Protein AF-A0A9E2JZ50-F1 (afdb_monomer_lite)

Foldseek 3Di:
DDDDYDDDDDDDDDDDDDDWDDDDDDDDDDDDDDDDDDGDDDDDDDDDDDPPDDPPDPDPPDPPPVPPPPPPPPVVLVVLLVVLVVLLVCCVPVVVVRPDNVVSLVSNLVSLCVVLLVVLLVCVVVVNDDPCVLVVVVCVVPVVVLVVLLVVVLVVCVVPPDPVLSVVSVVLSVCLVVLNNLVVVVVQDDPPHDDPVSRSNNVSNSVSVSVVCSVVVSVVSNVLSPPPDPVVSVVVVVVVVVVVVVCLVVCCVVPVPVSD

Secondary structure (DSSP, 8-state):
------------------------------SS--------------------S---PPP-----GGG-------HHHHHHHHHHHHHHHHHHHHGGGS--HHHHHHHHHHHHHHHHHHHHHHHHHTT---HHHHHHHHHHHHHHHHHHHHHHHHHHHHHHS-HHHHHHHHHHHHHHHTT-HHHHHHT--STTSPPGGG-TTTTHHHHHHHHHHHHHHHHHHHHHHT-S-HHHHHHHHHHHHHHHHHHHHHHHHH-HHHH-

Sequence (260 aa):
MLHHKLLDIGERDIRGCRGVVEPAVGVFLDGAHTFVGGGLGHGDCSSGANWAILATRPSPRGIDNAAMTNSVHIPFIDGLRAIAVVWVLAFHYFGTLFPGGFVGVDIFFVISGYLISGIIWRELDEKRFSFGHFYSRRIRRIFPALLTVLLFTLGVGLVLLHEQELRQLAKHAFAAALFLNNWALSVEKGYFDVDSEDKPLLHLWSLSIEEQFYLLWPLLLWWLARLERPPKMQRIVLGLTLASFAACALQTFTHPVGAY

Structure (mmCIF, N/CA/C/O backbone):
data_AF-A0A9E2JZ50-F1
#
_entry.id   AF-A0A9E2JZ50-F1
#
loop_
_atom_site.group_PDB
_atom_site.id
_atom_site.type_symbol
_atom_site.label_atom_id
_atom_site.label_alt_id
_atom_site.label_comp_id
_atom_site.label_asym_id
_atom_site.label_entity_id
_atom_site.label_seq_id
_atom_site.pdbx_PDB_ins_code
_atom_site.Cartn_x
_atom_site.Cartn_y
_atom_site.Cartn_z
_atom_site.occupancy
_atom_site.B_iso_or_equiv
_atom_site.auth_seq_id
_atom_site.auth_comp_id
_atom_site.auth_asym_id
_atom_site.auth_atom_id
_atom_site.pdbx_PDB_model_num
ATOM 1 N N . MET A 1 1 ? -35.817 -18.957 77.268 1.00 35.47 1 MET A N 1
ATOM 2 C CA . MET A 1 1 ? -34.729 -19.744 76.655 1.00 35.47 1 MET A CA 1
ATOM 3 C C . MET A 1 1 ? -35.367 -20.596 75.554 1.00 35.47 1 MET A C 1
ATOM 5 O O . MET A 1 1 ? -36.031 -21.551 75.907 1.00 35.47 1 MET A O 1
ATOM 9 N N . LEU A 1 2 ? -35.265 -20.118 74.295 1.00 34.59 2 LEU A N 1
ATOM 10 C CA . LEU A 1 2 ? -35.479 -20.750 72.962 1.00 34.59 2 LEU A CA 1
ATOM 11 C C . LEU A 1 2 ? -36.734 -21.627 72.687 1.00 34.59 2 LEU A C 1
ATOM 13 O O . LEU A 1 2 ? -37.026 -22.518 73.462 1.00 34.59 2 LEU A O 1
ATOM 17 N N . HIS A 1 3 ? -37.473 -21.572 71.564 1.00 35.19 3 HIS A N 1
ATOM 18 C CA . HIS A 1 3 ? -37.566 -20.736 70.342 1.00 35.19 3 HIS A CA 1
ATOM 19 C C . HIS A 1 3 ? -38.847 -21.229 69.585 1.00 35.19 3 HIS A C 1
ATOM 21 O O . HIS A 1 3 ? -38.984 -22.426 69.375 1.00 35.19 3 HIS A O 1
ATOM 27 N N . HIS A 1 4 ? -39.917 -20.432 69.438 1.00 39.44 4 HIS A N 1
ATOM 28 C CA . HIS A 1 4 ? -40.427 -19.769 68.207 1.00 39.44 4 HIS A CA 1
ATOM 29 C C . HIS A 1 4 ? -40.859 -20.642 66.987 1.00 39.44 4 HIS A C 1
ATOM 31 O O . HIS A 1 4 ? -40.003 -21.213 66.327 1.00 39.44 4 HIS A O 1
ATOM 37 N N . LYS A 1 5 ? -42.180 -20.645 66.664 1.00 40.28 5 LYS A N 1
ATOM 38 C CA . LYS A 1 5 ? -42.872 -20.053 65.460 1.00 40.28 5 LYS A CA 1
ATOM 39 C C . LYS A 1 5 ? -42.954 -20.978 64.218 1.00 40.28 5 LYS A C 1
ATOM 41 O O . LYS A 1 5 ? -42.000 -21.692 63.981 1.00 40.28 5 LYS A O 1
ATOM 46 N N . LEU A 1 6 ? -43.960 -20.997 63.325 1.00 36.12 6 LEU A N 1
ATOM 47 C CA . LEU A 1 6 ? -45.292 -20.377 63.115 1.00 36.12 6 LEU A CA 1
ATOM 48 C C . LEU A 1 6 ? -45.990 -21.154 61.966 1.00 36.12 6 LEU A C 1
ATOM 50 O O . LEU A 1 6 ? -45.314 -21.471 60.995 1.00 36.12 6 LEU A O 1
ATOM 54 N N . LEU A 1 7 ? -47.313 -21.327 62.105 1.00 37.09 7 LEU A N 1
ATOM 55 C CA . LEU A 1 7 ? -48.439 -21.153 61.153 1.00 37.09 7 LEU A CA 1
ATOM 56 C C . LEU A 1 7 ? -48.465 -21.783 59.739 1.00 37.09 7 LEU A C 1
ATOM 58 O O . LEU A 1 7 ? -47.438 -21.874 59.086 1.00 37.09 7 LEU A O 1
ATOM 62 N N . ASP A 1 8 ? -49.609 -22.012 59.076 1.00 35.50 8 ASP A N 1
ATOM 63 C CA . ASP A 1 8 ? -51.051 -22.236 59.361 1.00 35.50 8 ASP A CA 1
ATOM 64 C C . ASP A 1 8 ? -51.786 -22.133 57.989 1.00 35.50 8 ASP A C 1
ATOM 66 O O . ASP A 1 8 ? -51.244 -21.544 57.052 1.00 35.50 8 ASP A O 1
ATOM 70 N N . ILE A 1 9 ? -53.050 -22.583 57.938 1.00 33.69 9 ILE A N 1
ATOM 71 C CA . ILE A 1 9 ? -54.124 -22.268 56.962 1.00 33.69 9 ILE A CA 1
ATOM 72 C C . ILE A 1 9 ? -54.091 -23.063 55.630 1.00 33.69 9 ILE A C 1
ATOM 74 O O . ILE A 1 9 ? -53.096 -23.073 54.920 1.00 33.69 9 ILE A O 1
ATOM 78 N N . GLY A 1 10 ? -55.148 -23.738 55.155 1.00 31.59 10 GLY A N 1
ATOM 79 C CA . GLY A 1 10 ? -56.560 -23.770 55.559 1.00 31.59 10 GLY A CA 1
ATOM 80 C C . GLY A 1 10 ? -57.500 -23.560 54.352 1.00 31.59 10 GLY A C 1
ATOM 81 O O . GLY A 1 10 ? -57.572 -22.470 53.810 1.00 31.59 10 GLY A O 1
ATOM 82 N N . GLU A 1 11 ? -58.165 -24.647 53.945 1.00 36.59 11 GLU A N 1
ATOM 83 C CA . GLU A 1 11 ? -59.476 -24.828 53.280 1.00 36.59 11 GLU A CA 1
ATOM 84 C C . GLU A 1 11 ? -60.240 -23.741 52.468 1.00 36.59 11 GLU A C 1
ATOM 86 O O . GLU A 1 11 ? -60.528 -22.649 52.940 1.00 36.59 11 GLU A O 1
ATOM 91 N N . ARG A 1 12 ? -60.830 -24.274 51.374 1.00 37.72 12 ARG A N 1
ATOM 92 C CA . ARG A 1 12 ? -62.208 -24.119 50.828 1.00 37.72 12 ARG A CA 1
ATOM 93 C C . ARG A 1 12 ? -62.585 -22.933 49.920 1.00 37.72 12 ARG A C 1
ATOM 95 O O . ARG A 1 12 ? -62.612 -21.793 50.349 1.00 37.72 12 ARG A O 1
ATOM 102 N N . ASP A 1 13 ? -62.983 -23.341 48.700 1.00 37.56 13 ASP A N 1
ATOM 103 C CA . ASP A 1 13 ? -64.237 -23.101 47.941 1.00 37.56 13 ASP A CA 1
ATOM 104 C C . ASP A 1 13 ? -64.820 -21.677 47.863 1.00 37.56 13 ASP A C 1
ATOM 106 O O . ASP A 1 13 ? -64.688 -20.896 48.793 1.00 37.56 13 ASP A O 1
ATOM 110 N N . ILE A 1 14 ? -65.554 -21.407 46.768 1.00 33.50 14 ILE A N 1
ATOM 111 C CA . ILE A 1 14 ? -66.774 -20.579 46.665 1.00 33.50 14 ILE A CA 1
ATOM 112 C C . ILE A 1 14 ? -66.867 -19.770 45.339 1.00 33.50 14 ILE A C 1
ATOM 114 O O . ILE A 1 14 ? -66.151 -18.798 45.131 1.00 33.50 14 ILE A O 1
ATOM 118 N N . ARG A 1 15 ? -67.905 -20.119 44.549 1.00 31.08 15 ARG A N 1
ATOM 119 C CA . ARG A 1 15 ? -68.843 -19.293 43.730 1.00 31.08 15 ARG A CA 1
ATOM 120 C C . ARG A 1 15 ? -68.305 -18.273 42.700 1.00 31.08 15 ARG A C 1
ATOM 122 O O . ARG A 1 15 ? -67.639 -17.312 43.054 1.00 31.08 15 ARG A O 1
ATOM 129 N N . GLY A 1 16 ? -68.893 -18.298 41.490 1.00 29.00 16 GLY A N 1
ATOM 130 C CA . GLY A 1 16 ? -69.208 -17.040 40.783 1.00 29.00 16 GLY A CA 1
ATOM 131 C C . GLY A 1 16 ? -69.319 -17.052 39.252 1.00 29.00 16 GLY A C 1
ATOM 132 O O . GLY A 1 16 ? -68.356 -16.749 38.575 1.00 29.00 16 GLY A O 1
ATOM 133 N N . CYS A 1 17 ? -70.539 -17.262 38.744 1.00 30.09 17 CYS A N 1
ATOM 134 C CA . CYS A 1 17 ? -71.215 -16.447 37.714 1.00 30.09 17 CYS A CA 1
ATOM 135 C C . CYS A 1 17 ? -70.599 -16.148 36.313 1.00 30.09 17 CYS A C 1
ATOM 137 O O . CYS A 1 17 ? -69.657 -15.382 36.181 1.00 30.09 17 CYS A O 1
ATOM 139 N N . ARG A 1 18 ? -71.420 -16.492 35.296 1.00 31.36 18 ARG A N 1
ATOM 140 C CA . ARG A 1 18 ? -71.928 -15.630 34.189 1.00 31.36 18 ARG A CA 1
ATOM 141 C C . ARG A 1 18 ? -71.040 -15.350 32.954 1.00 31.36 18 ARG A C 1
ATOM 143 O O . ARG A 1 18 ? -70.291 -14.390 32.937 1.00 31.36 18 ARG A O 1
ATOM 150 N N . GLY A 1 19 ? -71.376 -16.047 31.858 1.00 28.86 19 GLY A N 1
ATOM 151 C CA . GLY A 1 19 ? -71.958 -15.450 30.639 1.00 28.86 19 GLY A CA 1
ATOM 152 C C . GLY A 1 19 ? -71.038 -14.871 29.547 1.00 28.86 19 GLY A C 1
ATOM 153 O O . GLY A 1 19 ? -70.037 -14.239 29.842 1.00 28.86 19 GLY A O 1
ATOM 154 N N . VAL A 1 20 ? -71.548 -14.968 28.304 1.00 30.48 20 VAL A N 1
ATOM 155 C CA . VAL A 1 20 ? -71.368 -14.036 27.167 1.00 30.48 20 VAL A CA 1
ATOM 156 C C . VAL A 1 20 ? -70.299 -14.456 26.099 1.00 30.48 20 VAL A C 1
ATOM 158 O O . VAL A 1 20 ? -69.140 -14.093 26.202 1.00 30.48 20 VAL A O 1
ATOM 161 N N . VAL A 1 21 ? -70.771 -15.140 25.023 1.00 33.06 21 VAL A N 1
ATOM 162 C CA . VAL A 1 21 ? -70.611 -14.911 23.529 1.00 33.06 21 VAL A CA 1
ATOM 163 C C . VAL A 1 21 ? -69.347 -14.655 22.702 1.00 33.06 21 VAL A C 1
ATOM 165 O O . VAL A 1 21 ? -68.531 -13.784 22.983 1.00 33.06 21 VAL A O 1
ATOM 168 N N . GLU A 1 22 ? -69.440 -15.205 21.479 1.00 41.81 22 GLU A N 1
ATOM 169 C CA . GLU A 1 22 ? -68.933 -14.665 20.204 1.00 41.81 22 GLU A CA 1
ATOM 170 C C . GLU A 1 22 ? -69.492 -13.290 19.792 1.00 41.81 22 GLU A C 1
ATOM 172 O O . GLU A 1 22 ? -70.699 -13.046 19.854 1.00 41.81 22 GLU A O 1
ATOM 177 N N . PRO A 1 23 ? -68.641 -12.474 19.149 1.00 32.41 23 PRO A N 1
ATOM 178 C CA . PRO A 1 23 ? -69.108 -11.746 17.978 1.00 32.41 23 PRO A CA 1
ATOM 179 C C . PRO A 1 23 ? -68.154 -11.807 16.784 1.00 32.41 23 PRO A C 1
ATOM 181 O O . PRO A 1 23 ? -66.940 -11.977 16.893 1.00 32.41 23 PRO A O 1
ATOM 184 N N . ALA A 1 24 ? -68.777 -11.605 15.627 1.00 37.00 24 ALA A N 1
ATOM 185 C CA . ALA A 1 24 ? -68.187 -11.422 14.317 1.00 37.00 24 ALA A CA 1
ATOM 186 C C . ALA A 1 24 ? -67.001 -10.442 14.300 1.00 37.00 24 ALA A C 1
ATOM 188 O O . ALA A 1 24 ? -67.033 -9.357 14.882 1.00 37.00 24 ALA A O 1
ATOM 189 N N . VAL A 1 25 ? -65.971 -10.822 13.546 1.00 34.12 25 VAL A N 1
ATOM 190 C CA . VAL A 1 25 ? -64.786 -10.012 13.270 1.00 34.12 25 VAL A CA 1
ATOM 191 C C . VAL A 1 25 ? -65.115 -9.022 12.151 1.00 34.12 25 VAL A C 1
ATOM 193 O O . VAL A 1 25 ? -65.133 -9.382 10.976 1.00 34.12 25 VAL A O 1
ATOM 196 N N . GLY A 1 26 ? -65.378 -7.769 12.518 1.00 35.31 26 GLY A N 1
ATOM 197 C CA . GLY A 1 26 ? -65.372 -6.626 11.606 1.00 35.31 26 GLY A CA 1
ATOM 198 C C . GLY A 1 26 ? -64.139 -5.768 11.874 1.00 35.31 26 GLY A C 1
ATOM 199 O O . GLY A 1 26 ? -63.991 -5.231 12.967 1.00 35.31 26 GLY A O 1
ATOM 200 N N . VAL A 1 27 ? -63.240 -5.653 10.895 1.00 34.62 27 VAL A N 1
ATOM 201 C CA . VAL A 1 27 ? -62.043 -4.803 10.977 1.00 34.62 27 VAL A CA 1
ATOM 202 C C . VAL A 1 27 ? -62.387 -3.430 10.404 1.00 34.62 27 VAL A C 1
ATOM 204 O O . VAL A 1 27 ? -62.614 -3.306 9.203 1.00 34.62 27 VAL A O 1
ATOM 207 N N . PHE A 1 28 ? -62.410 -2.403 11.252 1.00 35.31 28 PHE A N 1
ATOM 208 C CA . PHE A 1 28 ? -62.396 -1.001 10.831 1.00 35.31 28 PHE A CA 1
ATOM 209 C C . PHE A 1 28 ? -61.021 -0.403 11.141 1.00 35.31 28 PHE A C 1
ATOM 211 O O . PHE A 1 28 ? -60.494 -0.576 12.239 1.00 35.31 28 PHE A O 1
ATOM 218 N N . LEU A 1 29 ? -60.431 0.260 10.147 1.00 37.94 29 LEU A N 1
ATOM 219 C CA . LEU A 1 29 ? -59.142 0.938 10.244 1.00 37.94 29 LEU A CA 1
ATOM 220 C C . LEU A 1 29 ? -59.376 2.402 10.623 1.00 37.94 29 LEU A C 1
ATOM 222 O O . LEU A 1 29 ? -59.962 3.135 9.831 1.00 37.94 29 LEU A O 1
ATOM 226 N N . ASP A 1 30 ? -58.863 2.831 11.775 1.00 33.41 30 ASP A N 1
ATOM 227 C CA . ASP A 1 30 ? -58.465 4.227 11.961 1.00 33.41 30 ASP A CA 1
ATOM 228 C C . ASP A 1 30 ? -57.202 4.319 12.830 1.00 33.41 30 ASP A C 1
ATOM 230 O O . ASP A 1 30 ? -56.909 3.441 13.646 1.00 33.41 30 ASP A O 1
ATOM 234 N N . GLY A 1 31 ? -56.395 5.334 12.545 1.00 46.09 31 GLY A N 1
ATOM 235 C CA . GLY A 1 31 ? -55.036 5.505 13.031 1.00 46.09 31 GLY A CA 1
ATOM 236 C C . GLY A 1 31 ? -54.947 5.687 14.545 1.00 46.09 31 GLY A C 1
ATOM 237 O O . GLY A 1 31 ? -55.685 6.461 15.140 1.00 46.09 31 GLY A O 1
ATOM 238 N N . ALA A 1 32 ? -53.938 5.027 15.116 1.00 45.62 32 ALA A N 1
ATOM 239 C CA . ALA A 1 32 ? -53.539 5.036 16.522 1.00 45.62 32 ALA A CA 1
ATOM 240 C C . ALA A 1 32 ? -54.489 4.273 17.470 1.00 45.62 32 ALA A C 1
ATOM 242 O O . ALA A 1 32 ? -55.567 4.731 17.820 1.00 45.62 32 ALA A O 1
ATOM 243 N N . HIS A 1 33 ? -53.975 3.141 17.970 1.00 38.34 33 HIS A N 1
ATOM 244 C CA . HIS A 1 33 ? -54.544 2.227 18.976 1.00 38.34 33 HIS A CA 1
ATOM 245 C C . HIS A 1 33 ? -55.496 1.137 18.442 1.00 38.34 33 HIS A C 1
ATOM 247 O O . HIS A 1 33 ? -56.677 1.351 18.205 1.00 38.34 33 HIS A O 1
ATOM 253 N N . THR A 1 34 ? -54.995 -0.102 18.349 1.00 35.53 34 THR A N 1
ATOM 254 C CA . THR A 1 34 ? -55.826 -1.309 18.212 1.00 35.53 34 THR A CA 1
ATOM 255 C C . THR A 1 34 ? -56.519 -1.608 19.539 1.00 35.53 34 THR A C 1
ATOM 257 O O . THR A 1 34 ? -55.885 -2.090 20.479 1.00 35.53 34 THR A O 1
ATOM 260 N N . PHE A 1 35 ? -57.818 -1.331 19.614 1.00 35.31 35 PHE A N 1
ATOM 261 C CA . PHE A 1 35 ? -58.682 -1.716 20.727 1.00 35.31 35 PHE A CA 1
ATOM 262 C C . PHE A 1 35 ? -59.500 -2.944 20.301 1.00 35.31 35 PHE A C 1
ATOM 264 O O . PHE A 1 35 ? -60.283 -2.869 19.358 1.00 35.31 35 PHE A O 1
ATOM 271 N N . VAL A 1 36 ? -59.307 -4.091 20.958 1.00 36.56 36 VAL A N 1
ATOM 272 C CA . VAL A 1 36 ? -60.126 -5.294 20.727 1.00 36.56 36 VAL A CA 1
ATOM 273 C C . VAL A 1 36 ? -61.306 -5.241 21.692 1.00 36.56 36 VAL A C 1
ATOM 275 O O . VAL A 1 36 ? -61.171 -5.577 22.865 1.00 36.56 36 VAL A O 1
ATOM 278 N N . GLY A 1 37 ? -62.453 -4.772 21.208 1.00 36.03 37 GLY A N 1
ATOM 279 C CA . GLY A 1 37 ? -63.734 -4.861 21.905 1.00 36.03 37 GLY A CA 1
ATOM 280 C C . GLY A 1 37 ? -64.678 -5.774 21.128 1.00 36.03 37 GLY A C 1
ATOM 281 O O . GLY A 1 37 ? -64.960 -5.506 19.965 1.00 36.03 37 GLY A O 1
ATOM 282 N N . GLY A 1 38 ? -65.167 -6.839 21.760 1.00 32.84 38 GLY A N 1
ATOM 283 C CA . GLY A 1 38 ? -66.223 -7.701 21.228 1.00 32.84 38 GLY A CA 1
ATOM 284 C C . GLY A 1 38 ? -67.276 -7.955 22.304 1.00 32.84 38 GLY A C 1
ATOM 285 O O . GLY A 1 38 ? -66.918 -8.218 23.450 1.00 32.84 38 GLY A O 1
ATOM 286 N N . GLY A 1 39 ? -68.565 -7.865 21.960 1.00 35.41 39 GLY A N 1
ATOM 287 C CA . GLY A 1 39 ? -69.647 -8.352 22.819 1.00 35.41 39 GLY A CA 1
ATOM 288 C C . GLY A 1 39 ? -70.820 -9.073 22.131 1.00 35.41 39 GLY A C 1
ATOM 289 O O . GLY A 1 39 ? -70.961 -9.020 20.918 1.00 35.41 39 GLY A O 1
ATOM 290 N N . LEU A 1 40 ? -71.677 -9.608 23.022 1.00 42.31 40 LEU A N 1
ATOM 291 C CA . LEU A 1 40 ? -73.118 -10.039 23.020 1.00 42.31 40 LEU A CA 1
ATOM 292 C C . LEU A 1 40 ? -73.662 -11.439 22.606 1.00 42.31 40 LEU A C 1
ATOM 294 O O . LEU A 1 40 ? -73.702 -11.712 21.421 1.00 42.31 40 LEU A O 1
ATOM 298 N N . GLY A 1 41 ? -74.231 -12.206 23.593 1.00 34.00 41 GLY A N 1
ATOM 299 C CA . GLY A 1 41 ? -75.053 -13.454 23.504 1.00 34.00 41 GLY A CA 1
ATOM 300 C C . GLY A 1 41 ? -74.833 -14.653 24.505 1.00 34.00 41 GLY A C 1
ATOM 301 O O . GLY A 1 41 ? -73.745 -14.982 24.978 1.00 34.00 41 GLY A O 1
ATOM 302 N N . HIS A 1 42 ? -75.931 -15.335 24.848 1.00 45.94 42 HIS A N 1
ATOM 303 C CA . HIS A 1 42 ? -76.060 -16.490 25.758 1.00 45.94 42 HIS A CA 1
ATOM 304 C C . HIS A 1 42 ? -76.026 -17.837 25.005 1.00 45.94 42 HIS A C 1
ATOM 306 O O . HIS A 1 42 ? -76.520 -17.910 23.885 1.00 45.94 42 HIS A O 1
ATOM 312 N N . GLY A 1 43 ? -75.543 -18.910 25.648 1.00 36.69 43 GLY A N 1
ATOM 313 C CA . GLY A 1 43 ? -75.614 -20.289 25.144 1.00 36.69 43 GLY A CA 1
ATOM 314 C C . GLY A 1 43 ? -75.549 -21.314 26.283 1.00 36.69 43 GLY A C 1
ATOM 315 O O . GLY A 1 43 ? -74.758 -21.160 27.212 1.00 36.69 43 GLY A O 1
ATOM 316 N N . ASP A 1 44 ? -76.445 -22.293 26.221 1.00 34.59 44 ASP A N 1
ATOM 317 C CA . ASP A 1 44 ? -76.849 -23.227 27.274 1.00 34.59 44 ASP A CA 1
ATOM 318 C C . ASP A 1 44 ? -75.871 -24.407 27.451 1.00 34.59 44 ASP A C 1
ATOM 320 O O . ASP A 1 44 ? -75.229 -24.851 26.500 1.00 34.59 44 ASP A O 1
ATOM 324 N N . CYS A 1 45 ? -75.757 -24.931 28.673 1.00 37.22 45 CYS A N 1
ATOM 325 C CA . CYS A 1 45 ? -74.743 -25.915 29.064 1.00 37.22 45 CYS A CA 1
ATOM 326 C C . CYS A 1 45 ? -75.395 -27.285 29.315 1.00 37.22 45 CYS A C 1
ATOM 328 O O . CYS A 1 45 ? -75.652 -27.661 30.455 1.00 37.22 45 CYS A O 1
ATOM 330 N N . SER A 1 46 ? -75.703 -28.038 28.255 1.00 40.56 46 SER A N 1
ATOM 331 C CA . SER A 1 46 ? -76.086 -29.453 28.377 1.00 40.56 46 SER A CA 1
ATOM 332 C C . SER A 1 46 ? -75.881 -30.222 27.069 1.00 40.56 46 SER A C 1
ATOM 334 O O . SER A 1 46 ? -76.687 -30.131 26.155 1.00 40.56 46 SER A O 1
ATOM 336 N N . SER A 1 47 ? -74.776 -30.971 26.974 1.00 36.44 47 SER A N 1
ATOM 337 C CA . SER A 1 47 ? -74.600 -32.172 26.132 1.00 36.44 47 SER A CA 1
ATOM 338 C C . SER A 1 47 ? -73.106 -32.459 25.974 1.00 36.44 47 SER A C 1
ATOM 340 O O . SER A 1 47 ? -72.375 -31.693 25.349 1.00 36.44 47 SER A O 1
ATOM 342 N N . GLY A 1 48 ? -72.638 -33.575 26.533 1.00 44.38 48 GLY A N 1
ATOM 343 C CA . GLY A 1 48 ? -71.303 -34.086 26.251 1.00 44.38 48 GLY A CA 1
ATOM 344 C C . GLY A 1 48 ? -71.223 -34.657 24.837 1.00 44.38 48 GLY A C 1
ATOM 345 O O . GLY A 1 48 ? -72.038 -35.500 24.487 1.00 44.38 48 GLY A O 1
ATOM 346 N N . ALA A 1 49 ? -70.235 -34.223 24.052 1.00 41.66 49 ALA A N 1
ATOM 347 C CA . ALA A 1 49 ? -69.590 -34.995 22.984 1.00 41.66 49 ALA A CA 1
ATOM 348 C C . ALA A 1 49 ? -68.478 -34.158 22.319 1.00 41.66 49 ALA A C 1
ATOM 350 O O . ALA A 1 49 ? -68.706 -33.021 21.930 1.00 41.66 49 ALA A O 1
ATOM 351 N N . ASN A 1 50 ? -67.303 -34.772 22.147 1.00 43.75 50 ASN A N 1
ATOM 352 C CA . ASN A 1 50 ? -66.246 -34.437 21.180 1.00 43.75 50 ASN A CA 1
ATOM 353 C C . ASN A 1 50 ? -65.653 -33.011 21.150 1.00 43.75 50 ASN A C 1
ATOM 355 O O . ASN A 1 50 ? -66.102 -32.149 20.405 1.00 43.75 50 ASN A O 1
ATOM 359 N N . TRP A 1 51 ? -64.494 -32.833 21.801 1.00 34.59 51 TRP A N 1
ATOM 360 C CA . TRP A 1 51 ? -63.543 -31.739 21.511 1.00 34.59 51 TRP A CA 1
ATOM 361 C C . TRP A 1 51 ? -62.223 -32.226 20.882 1.00 34.59 51 TRP A C 1
ATOM 363 O O . TRP A 1 51 ? -61.251 -31.480 20.784 1.00 34.59 51 TRP A O 1
ATOM 373 N N . ALA A 1 52 ? -62.164 -33.471 20.409 1.00 45.94 52 ALA A N 1
ATOM 374 C CA . ALA A 1 52 ? -60.982 -34.009 19.747 1.00 45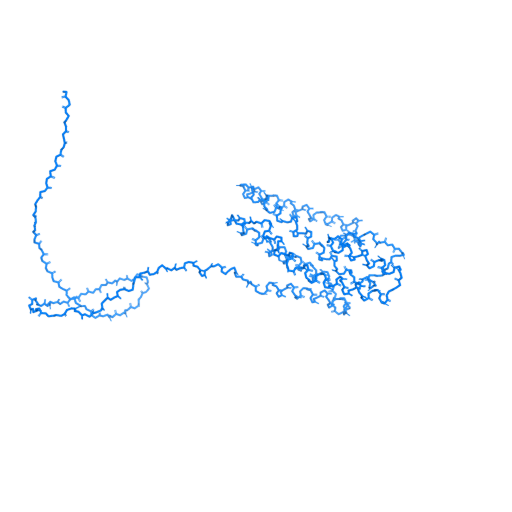.94 52 ALA A CA 1
ATOM 375 C C . ALA A 1 52 ? -60.859 -33.522 18.288 1.00 45.94 52 ALA A C 1
ATOM 377 O O . ALA A 1 52 ? -61.071 -34.310 17.376 1.00 45.94 52 ALA A O 1
ATOM 378 N N . ILE A 1 53 ? -60.485 -32.255 18.055 1.00 42.00 53 ILE A N 1
ATOM 379 C CA . ILE A 1 53 ? -59.851 -31.819 16.795 1.00 42.00 53 ILE A CA 1
ATOM 380 C C . ILE A 1 53 ? -58.738 -30.798 17.097 1.00 42.00 53 ILE A C 1
ATOM 382 O O . ILE A 1 53 ? -58.985 -29.678 17.527 1.00 42.00 53 ILE A O 1
ATOM 386 N N . LEU A 1 54 ? -57.503 -31.256 16.870 1.00 46.03 54 LEU A N 1
ATOM 387 C CA . LEU A 1 54 ? -56.245 -30.537 16.636 1.00 46.03 54 LEU A CA 1
ATOM 388 C C . LEU A 1 54 ? -56.189 -29.034 16.979 1.00 46.03 54 LEU A C 1
ATOM 390 O O . LEU A 1 54 ? -56.355 -28.172 16.122 1.00 46.03 54 LEU A O 1
ATOM 394 N N . ALA A 1 55 ? -55.722 -28.735 18.190 1.00 42.81 55 ALA A N 1
ATOM 395 C CA . ALA A 1 55 ? -54.964 -27.519 18.467 1.00 42.81 55 ALA A CA 1
ATOM 396 C C . ALA A 1 55 ? -53.511 -27.893 18.798 1.00 42.81 55 ALA A C 1
ATOM 398 O O . ALA A 1 55 ? -53.029 -27.680 19.911 1.00 42.81 55 ALA A O 1
ATOM 399 N N . THR A 1 56 ? -52.787 -28.475 17.838 1.00 42.19 56 THR A N 1
ATOM 400 C CA . THR A 1 56 ? -51.320 -28.493 17.905 1.00 42.19 56 THR A CA 1
ATOM 401 C C . THR A 1 56 ? -50.837 -27.063 17.705 1.00 42.19 56 THR A C 1
ATOM 403 O O . THR A 1 56 ? -50.605 -26.623 16.581 1.00 42.19 56 THR A O 1
ATOM 406 N N . ARG A 1 57 ? -50.723 -26.313 18.806 1.00 41.56 57 ARG A N 1
ATOM 407 C CA . ARG A 1 57 ? -49.959 -25.066 18.826 1.00 41.56 57 ARG A CA 1
ATOM 408 C C . ARG A 1 57 ? -48.542 -25.411 18.363 1.00 41.56 57 ARG A C 1
ATOM 410 O O . ARG A 1 57 ? -47.919 -26.263 19.004 1.00 41.56 57 ARG A O 1
ATOM 417 N N . PRO A 1 58 ? -48.010 -24.816 17.282 1.00 43.72 58 PRO A N 1
ATOM 418 C CA . PRO A 1 58 ? -46.588 -24.941 17.036 1.00 43.72 58 PRO A CA 1
ATOM 419 C C . PRO A 1 58 ? -45.882 -24.326 18.247 1.00 43.72 58 PRO A C 1
ATOM 421 O O . PRO A 1 58 ? -46.219 -23.221 18.678 1.00 43.72 58 PRO A O 1
ATOM 424 N N . SER A 1 59 ? -44.947 -25.069 18.841 1.00 44.06 59 SER A N 1
ATOM 425 C CA . SER A 1 59 ? -44.036 -24.492 19.823 1.00 44.06 59 SER A CA 1
ATOM 426 C C . SER A 1 59 ? -43.364 -23.269 19.191 1.00 44.06 59 SER A C 1
ATOM 428 O O . SER A 1 59 ? -43.094 -23.293 17.982 1.00 44.06 59 SER A O 1
ATOM 430 N N . PRO A 1 60 ? -43.076 -22.201 19.955 1.00 47.81 60 PRO A N 1
ATOM 431 C CA . PRO A 1 60 ? -42.164 -21.176 19.486 1.00 47.81 60 PRO A CA 1
ATOM 432 C C . PRO A 1 60 ? -40.787 -21.839 19.410 1.00 47.81 60 PRO A C 1
ATOM 434 O O . PRO A 1 60 ? -40.005 -21.809 20.358 1.00 47.81 60 PRO A O 1
ATOM 437 N N . ARG A 1 61 ? -40.523 -22.535 18.296 1.00 46.81 61 ARG A N 1
ATOM 438 C CA . ARG A 1 61 ? -39.168 -22.870 17.884 1.00 46.81 61 ARG A CA 1
ATOM 439 C C . ARG A 1 61 ? -38.428 -21.548 17.896 1.00 46.81 61 ARG A C 1
ATOM 441 O O . ARG A 1 61 ? -38.905 -20.579 17.300 1.00 46.81 61 ARG A O 1
ATOM 448 N N . GLY A 1 62 ? -37.354 -21.513 18.683 1.00 46.06 62 GLY A N 1
ATOM 449 C CA . GLY A 1 62 ? -36.477 -20.364 18.776 1.00 46.06 62 GLY A CA 1
ATOM 450 C C . GLY A 1 62 ? -36.244 -19.837 17.374 1.00 46.06 62 GLY A C 1
ATOM 451 O O . GLY A 1 62 ? -36.044 -20.607 16.442 1.00 46.06 62 GLY A O 1
ATOM 452 N N . ILE A 1 63 ? -36.364 -18.528 17.204 1.00 50.09 63 ILE A N 1
ATOM 453 C CA . ILE A 1 63 ? -35.800 -17.917 16.017 1.00 50.09 63 ILE A CA 1
ATOM 454 C C . ILE A 1 63 ? -34.306 -18.141 16.177 1.00 50.09 63 ILE A C 1
ATOM 456 O O . ILE A 1 63 ? -33.649 -17.506 17.002 1.00 50.09 63 ILE A O 1
ATOM 460 N N . ASP A 1 64 ? -33.819 -19.160 15.483 1.00 45.31 64 ASP A N 1
ATOM 461 C CA . ASP A 1 64 ? -32.420 -19.499 15.386 1.00 45.31 64 ASP A CA 1
ATOM 462 C C . ASP A 1 64 ? -31.719 -18.225 14.908 1.00 45.31 64 ASP A C 1
ATOM 464 O O . ASP A 1 64 ? -31.754 -17.873 13.730 1.00 45.31 64 ASP A O 1
ATOM 468 N N . ASN A 1 65 ? -31.067 -17.505 15.821 1.00 47.75 65 ASN A N 1
ATOM 469 C CA . ASN A 1 65 ? -30.260 -16.319 15.517 1.00 47.75 65 ASN A CA 1
ATOM 470 C C . ASN A 1 65 ? -29.021 -16.659 14.650 1.00 47.75 65 ASN A C 1
ATOM 472 O O . ASN A 1 65 ? -28.071 -15.884 14.567 1.00 47.75 65 ASN A O 1
ATOM 476 N N . ALA A 1 66 ? -29.007 -17.825 14.000 1.00 43.25 66 ALA A N 1
ATOM 477 C CA . ALA A 1 66 ? -27.918 -18.367 13.207 1.00 43.25 66 ALA A CA 1
ATOM 478 C C . ALA A 1 66 ? -27.841 -17.788 11.780 1.00 43.25 66 ALA A C 1
ATOM 480 O O . ALA A 1 66 ? -26.888 -18.085 11.067 1.00 43.25 66 ALA A O 1
ATOM 481 N N . ALA A 1 67 ? -28.795 -16.952 11.353 1.00 43.75 67 ALA A N 1
ATOM 482 C CA . ALA A 1 67 ? -28.870 -16.466 9.968 1.00 43.75 67 ALA A CA 1
ATOM 483 C C . ALA A 1 67 ? -28.559 -14.967 9.766 1.00 43.75 67 ALA A C 1
ATOM 485 O O . ALA A 1 67 ? -28.774 -14.451 8.671 1.00 43.75 67 ALA A O 1
ATOM 486 N N . MET A 1 68 ? -28.036 -14.250 10.771 1.00 42.56 68 MET A N 1
ATOM 487 C CA . MET A 1 68 ? -27.807 -12.794 10.673 1.00 42.56 68 MET A CA 1
ATOM 488 C C . MET A 1 68 ? -26.360 -12.333 10.915 1.00 42.56 68 MET A C 1
ATOM 490 O O . MET A 1 68 ? -26.119 -11.230 11.395 1.00 42.56 68 MET A O 1
ATOM 494 N N . THR A 1 69 ? -25.372 -13.133 10.510 1.00 42.81 69 THR A N 1
ATOM 495 C CA . THR A 1 69 ? -23.969 -12.684 10.396 1.00 42.81 69 THR A CA 1
ATOM 496 C C . THR A 1 69 ? -23.484 -12.658 8.948 1.00 42.81 69 THR A C 1
ATOM 498 O O . THR A 1 69 ? -22.311 -12.877 8.664 1.00 42.81 69 THR A O 1
ATOM 501 N N . ASN A 1 70 ? -24.363 -12.327 8.000 1.00 45.66 70 ASN A N 1
ATOM 502 C CA . ASN A 1 70 ? -23.887 -11.837 6.712 1.00 45.66 70 ASN A CA 1
ATOM 503 C C . ASN A 1 70 ? -23.424 -10.395 6.911 1.00 45.66 70 ASN A C 1
ATOM 505 O O . ASN A 1 70 ? -24.225 -9.463 6.905 1.00 45.66 70 ASN A O 1
ATOM 509 N N . SER A 1 71 ? -22.116 -10.204 7.109 1.00 52.03 71 SER A N 1
ATOM 510 C CA . SER A 1 71 ? -21.507 -8.899 6.874 1.00 52.03 71 SER A CA 1
ATOM 511 C C . SER A 1 71 ? -21.922 -8.477 5.471 1.00 52.03 71 SER A C 1
ATOM 513 O O . SER A 1 71 ? -21.532 -9.147 4.516 1.00 52.03 71 SER A O 1
ATOM 515 N N . VAL A 1 72 ? -22.748 -7.437 5.352 1.00 53.56 72 VAL A N 1
ATOM 516 C CA . VAL A 1 72 ? -23.190 -6.903 4.062 1.00 53.56 72 VAL A CA 1
ATOM 517 C C . VAL A 1 72 ? -21.932 -6.574 3.262 1.00 53.56 72 VAL A C 1
ATOM 519 O O . VAL A 1 72 ? -21.247 -5.587 3.522 1.00 53.56 72 VAL A O 1
ATOM 522 N N . HIS A 1 73 ? -21.565 -7.469 2.350 1.00 59.78 73 HIS A N 1
ATOM 523 C CA . HIS A 1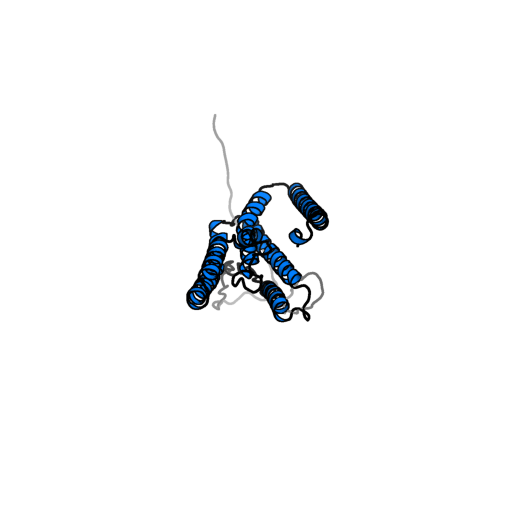 73 ? -20.535 -7.216 1.368 1.00 59.78 73 HIS A CA 1
ATOM 524 C C . HIS A 1 73 ? -21.167 -6.238 0.392 1.00 59.78 73 HIS A C 1
ATOM 526 O O . HIS A 1 73 ? -22.120 -6.606 -0.284 1.00 59.78 73 HIS A O 1
ATOM 532 N N . ILE A 1 74 ? -20.720 -4.981 0.408 1.00 65.75 74 ILE A N 1
ATOM 533 C CA . ILE A 1 74 ? -21.248 -3.919 -0.451 1.00 65.75 74 ILE A CA 1
ATOM 534 C C . ILE A 1 74 ? -20.436 -3.967 -1.752 1.00 65.75 74 ILE A C 1
ATOM 536 O O . ILE A 1 74 ? -19.364 -3.359 -1.807 1.00 65.75 74 ILE A O 1
ATOM 540 N N . PRO A 1 75 ? -20.898 -4.671 -2.803 1.00 75.94 75 PRO A N 1
ATOM 541 C CA . PRO A 1 75 ? -20.066 -4.974 -3.971 1.00 75.94 75 PRO A CA 1
ATOM 542 C C . PRO A 1 75 ? -19.703 -3.705 -4.752 1.00 75.94 75 PRO A C 1
ATOM 544 O O . PRO A 1 75 ? -18.685 -3.644 -5.435 1.00 75.94 75 PRO A O 1
ATOM 547 N N . PHE A 1 76 ? -20.512 -2.654 -4.598 1.00 82.75 76 PHE A N 1
ATOM 548 C CA . PHE A 1 76 ? -20.275 -1.339 -5.180 1.00 82.75 76 PHE A CA 1
ATOM 549 C C . PHE A 1 76 ? -18.929 -0.725 -4.759 1.00 82.75 76 PHE A C 1
ATOM 551 O O . PHE A 1 76 ? -18.276 -0.090 -5.580 1.00 82.75 76 PHE A O 1
ATOM 558 N N . ILE A 1 77 ? -18.470 -0.945 -3.520 1.00 83.19 77 ILE A N 1
ATOM 559 C CA . ILE A 1 77 ? -17.198 -0.375 -3.041 1.00 83.19 77 ILE A CA 1
ATOM 560 C C . ILE A 1 77 ? -16.004 -1.033 -3.744 1.00 83.19 77 ILE A C 1
ATOM 562 O O . ILE A 1 77 ? -15.069 -0.346 -4.154 1.00 83.19 77 ILE A O 1
ATOM 566 N N . ASP A 1 78 ? -16.045 -2.353 -3.936 1.00 84.88 78 ASP A N 1
ATOM 567 C CA . ASP A 1 78 ? -15.028 -3.047 -4.730 1.00 84.88 78 ASP A CA 1
ATOM 568 C C . ASP A 1 78 ? -15.104 -2.641 -6.214 1.00 84.88 78 ASP A C 1
ATOM 570 O O . ASP A 1 78 ? -14.068 -2.501 -6.863 1.00 84.88 78 ASP A O 1
ATOM 574 N N . GLY A 1 79 ? -16.306 -2.349 -6.728 1.00 86.69 79 GLY A N 1
ATOM 575 C CA . GLY A 1 79 ? -16.504 -1.763 -8.057 1.00 86.69 79 GLY A CA 1
ATOM 576 C C . GLY A 1 79 ? -15.841 -0.391 -8.221 1.00 86.69 79 GLY A C 1
ATOM 577 O O . GLY A 1 79 ? -15.170 -0.152 -9.221 1.00 86.69 79 GLY A O 1
ATOM 578 N N . LEU A 1 80 ? -15.942 0.491 -7.221 1.00 89.44 80 LEU A N 1
ATOM 579 C CA . LEU A 1 80 ? -15.261 1.791 -7.244 1.00 89.44 80 LEU A CA 1
ATOM 580 C C . LEU A 1 80 ? -13.734 1.649 -7.253 1.00 89.44 80 LEU A C 1
ATOM 582 O O . LEU A 1 80 ? -13.061 2.386 -7.972 1.00 89.44 80 LEU A O 1
ATOM 586 N N . ARG A 1 81 ? -13.178 0.677 -6.517 1.00 89.69 81 ARG A N 1
ATOM 587 C CA . ARG A 1 81 ? -11.736 0.370 -6.577 1.00 89.69 81 ARG A CA 1
ATOM 588 C C . ARG A 1 81 ? -11.329 -0.109 -7.966 1.00 89.69 81 ARG A C 1
ATOM 590 O O . ARG A 1 81 ? -10.293 0.312 -8.469 1.00 89.69 81 ARG A O 1
ATOM 597 N N . ALA A 1 82 ? -12.145 -0.953 -8.596 1.00 90.44 82 ALA A N 1
ATOM 598 C CA . ALA A 1 82 ? -11.891 -1.409 -9.957 1.00 90.44 82 ALA A CA 1
ATOM 599 C C . ALA A 1 82 ? -11.911 -0.241 -10.956 1.00 90.44 82 ALA A C 1
ATOM 601 O O . ALA A 1 82 ? -11.000 -0.131 -11.770 1.00 90.44 82 ALA A O 1
ATOM 602 N N . ILE A 1 83 ? -12.886 0.669 -10.853 1.00 92.69 83 ILE A N 1
ATOM 603 C CA . ILE A 1 83 ? -12.954 1.881 -11.688 1.00 92.69 83 ILE A CA 1
ATOM 604 C C . ILE A 1 83 ? -11.707 2.749 -11.492 1.00 92.69 83 ILE A C 1
ATOM 606 O O . ILE A 1 83 ? -11.128 3.216 -12.470 1.00 92.69 83 ILE A O 1
ATOM 610 N N . ALA A 1 84 ? -11.260 2.923 -10.247 1.00 92.00 84 ALA A N 1
ATOM 611 C CA . ALA A 1 84 ? -10.056 3.682 -9.935 1.00 92.00 84 ALA A CA 1
ATOM 612 C C . ALA A 1 84 ? -8.808 3.077 -10.607 1.00 92.00 84 ALA A C 1
ATOM 614 O O . ALA A 1 84 ? -8.047 3.795 -11.250 1.00 92.00 84 ALA A O 1
ATOM 615 N N . VAL A 1 85 ? -8.644 1.749 -10.555 1.00 91.00 85 VAL A N 1
ATOM 616 C CA . VAL A 1 85 ? -7.555 1.041 -11.254 1.00 91.00 85 VAL A CA 1
ATOM 617 C C . VAL A 1 85 ? -7.674 1.185 -12.772 1.00 91.00 85 VAL A C 1
ATOM 619 O O . VAL A 1 85 ? -6.679 1.461 -13.437 1.00 91.00 85 VAL A O 1
ATOM 622 N N . VAL A 1 86 ? -8.878 1.051 -13.335 1.00 91.81 86 VAL A N 1
ATOM 623 C CA . VAL A 1 86 ? -9.111 1.245 -14.776 1.00 91.81 86 VAL A CA 1
ATOM 624 C C . VAL A 1 86 ? -8.720 2.657 -15.209 1.00 91.81 86 VAL A C 1
ATOM 626 O O . VAL A 1 86 ? -8.110 2.809 -16.262 1.00 91.81 86 VAL A O 1
ATOM 629 N N . TRP A 1 87 ? -8.993 3.677 -14.394 1.00 90.69 87 TRP A N 1
ATOM 630 C CA . TRP A 1 87 ? -8.569 5.049 -14.674 1.00 90.69 87 TRP A CA 1
ATOM 631 C C . TRP A 1 87 ? -7.041 5.193 -14.709 1.00 90.69 87 TRP A C 1
ATOM 633 O O . TRP A 1 87 ? -6.501 5.826 -15.614 1.00 90.69 87 TRP A O 1
ATOM 643 N N . VAL A 1 88 ? -6.328 4.549 -13.776 1.00 88.94 88 VAL A N 1
ATOM 644 C CA . VAL A 1 88 ? -4.852 4.527 -13.760 1.00 88.94 88 VAL A CA 1
ATOM 645 C C . VAL A 1 88 ? -4.297 3.866 -15.023 1.00 88.94 88 VAL A C 1
ATOM 647 O O . VAL A 1 88 ? -3.359 4.390 -15.628 1.00 88.94 88 VAL A O 1
ATOM 650 N N . LEU A 1 89 ? -4.881 2.739 -15.438 1.00 89.69 89 LEU A N 1
ATOM 651 C CA . LEU A 1 89 ? -4.487 2.037 -16.662 1.00 89.69 89 LEU A CA 1
ATOM 652 C C . LEU A 1 89 ? -4.791 2.871 -17.914 1.00 89.69 89 LEU A C 1
ATOM 654 O O . LEU A 1 89 ? -3.956 2.956 -18.812 1.00 89.69 89 LEU A O 1
ATOM 658 N N . ALA A 1 90 ? -5.954 3.527 -17.955 1.00 89.31 90 ALA A N 1
ATOM 659 C CA . ALA A 1 90 ? -6.342 4.401 -19.055 1.00 89.31 90 ALA A CA 1
ATOM 660 C C . ALA A 1 90 ? -5.388 5.593 -19.194 1.00 89.31 90 ALA A C 1
ATOM 662 O O . ALA A 1 90 ? -4.985 5.910 -20.308 1.00 89.31 90 ALA A O 1
ATOM 663 N N . PHE A 1 91 ? -4.963 6.205 -18.086 1.00 87.06 91 PHE A N 1
ATOM 664 C CA . PHE A 1 91 ? -3.945 7.257 -18.112 1.00 87.06 91 PHE A CA 1
ATOM 665 C C . PHE A 1 91 ? -2.612 6.763 -18.688 1.00 87.06 91 PHE A C 1
ATOM 667 O O . PHE A 1 91 ? -2.044 7.440 -19.537 1.00 87.06 91 PHE A O 1
ATOM 674 N N . HIS A 1 92 ? -2.132 5.581 -18.291 1.00 85.81 92 HIS A N 1
ATOM 675 C CA . HIS A 1 92 ? -0.856 5.060 -18.802 1.00 85.81 92 HIS A CA 1
ATOM 676 C C . HIS A 1 92 ? -0.904 4.720 -20.297 1.00 85.81 92 HIS A C 1
ATOM 678 O O . HIS A 1 92 ? 0.103 4.864 -20.979 1.00 85.81 92 HIS A O 1
ATOM 684 N N . TYR A 1 93 ? -2.054 4.285 -20.821 1.00 85.50 93 TYR A N 1
ATOM 685 C CA . TYR A 1 93 ? -2.166 3.875 -22.224 1.00 85.50 93 TYR A CA 1
ATOM 686 C C . TYR A 1 93 ? -2.622 5.001 -23.167 1.00 85.50 93 TYR A C 1
ATOM 688 O O . TYR A 1 93 ? -2.188 5.071 -24.313 1.00 85.50 93 TYR A O 1
ATOM 696 N N . PHE A 1 94 ? -3.500 5.891 -22.700 1.00 85.12 94 PHE A N 1
ATOM 697 C CA . PHE A 1 94 ? -4.119 6.941 -23.517 1.00 85.12 94 PHE A CA 1
ATOM 698 C C . PHE A 1 94 ? -3.688 8.365 -23.133 1.00 85.12 94 PHE A C 1
ATOM 700 O O . PHE A 1 94 ? -4.139 9.306 -23.782 1.00 85.12 94 PHE A O 1
ATOM 707 N N . GLY A 1 95 ? -2.844 8.530 -22.104 1.00 75.06 95 GLY A N 1
ATOM 708 C CA . GLY A 1 95 ? -2.095 9.737 -21.719 1.00 75.06 95 GLY A CA 1
ATOM 709 C C . GLY A 1 95 ? -2.824 11.072 -21.873 1.00 75.06 95 GLY A C 1
ATOM 710 O O . GLY A 1 95 ? -3.389 11.615 -20.924 1.00 75.06 95 GLY A O 1
ATOM 711 N N . THR A 1 96 ? -2.794 11.614 -23.090 1.00 74.56 96 THR A N 1
ATOM 712 C CA . THR A 1 96 ? -3.382 12.905 -23.469 1.00 74.56 96 THR A CA 1
ATOM 713 C C . THR A 1 96 ? -4.906 12.962 -23.335 1.00 74.56 96 THR A C 1
ATOM 715 O O . THR A 1 96 ? -5.448 14.041 -23.108 1.00 74.56 96 THR A O 1
ATOM 718 N N . LEU A 1 97 ? -5.604 11.827 -23.445 1.00 77.25 97 LEU A N 1
ATOM 719 C CA . LEU A 1 97 ? -7.069 11.754 -23.349 1.00 77.25 97 LEU A CA 1
ATOM 720 C C . LEU A 1 97 ? -7.582 11.650 -21.905 1.00 77.25 97 LEU A C 1
ATOM 722 O O . LEU A 1 97 ? -8.740 11.973 -21.649 1.00 77.25 97 LEU A O 1
ATOM 726 N N . PHE A 1 98 ? -6.738 11.213 -20.967 1.00 76.44 98 PHE A N 1
ATOM 727 C CA . PHE A 1 98 ? -7.129 10.932 -19.581 1.00 76.44 98 PHE A CA 1
ATOM 728 C C . PHE A 1 98 ? -6.130 11.521 -18.579 1.00 76.44 98 PHE A C 1
ATOM 730 O O . PHE A 1 98 ? -5.509 10.763 -17.837 1.00 76.44 98 PHE A O 1
ATOM 737 N N . PRO A 1 99 ? -5.945 12.854 -18.524 1.00 76.00 99 PRO A N 1
ATOM 738 C CA . PRO A 1 99 ? -5.008 13.461 -17.586 1.00 76.00 99 PRO A CA 1
ATOM 739 C C . PRO A 1 99 ? -5.383 13.146 -16.128 1.00 76.00 99 PRO A C 1
ATOM 741 O O . PRO A 1 99 ? -6.555 13.004 -15.781 1.00 76.00 99 PRO A O 1
ATOM 744 N N . GLY A 1 100 ? -4.375 13.076 -15.255 1.00 78.88 100 GLY A N 1
ATOM 745 C CA . GLY A 1 100 ? -4.586 12.900 -13.815 1.00 78.88 100 GLY A CA 1
ATOM 746 C C . GLY A 1 100 ? -4.734 11.447 -13.358 1.00 78.88 100 GLY A C 1
ATOM 747 O O . GLY A 1 100 ? -5.544 11.171 -12.476 1.00 78.88 100 GLY A O 1
ATOM 748 N N . GLY A 1 101 ? -3.943 10.513 -13.900 1.00 78.06 101 GLY A N 1
ATOM 749 C CA . GLY A 1 101 ? -3.928 9.119 -13.430 1.00 78.06 101 GLY A CA 1
ATOM 750 C C . GLY A 1 101 ? -3.686 8.964 -11.923 1.00 78.06 101 GLY A C 1
ATOM 751 O O . GLY A 1 101 ? -4.246 8.060 -11.307 1.00 78.06 101 GLY A O 1
ATOM 752 N N . PHE A 1 102 ? -2.943 9.891 -11.309 1.00 80.62 102 PHE A N 1
ATOM 753 C CA . PHE A 1 102 ? -2.715 9.951 -9.859 1.00 80.62 102 PHE A CA 1
ATOM 754 C C . PHE A 1 102 ? -4.015 10.024 -9.043 1.00 80.62 102 PHE A C 1
ATOM 756 O O . PHE A 1 102 ? -4.115 9.377 -8.007 1.00 80.62 102 PHE A O 1
ATOM 763 N N . VAL A 1 103 ? -5.063 10.677 -9.561 1.00 86.56 103 VAL A N 1
ATOM 764 C CA . VAL A 1 103 ? -6.379 10.738 -8.900 1.00 86.56 103 VAL A CA 1
ATOM 765 C C . VAL A 1 103 ? -6.979 9.340 -8.728 1.00 86.56 103 VAL A C 1
ATOM 767 O O . VAL A 1 103 ? -7.600 9.044 -7.709 1.00 86.56 103 VAL A O 1
ATOM 770 N N . GLY A 1 104 ? -6.778 8.450 -9.705 1.00 88.31 104 GLY A N 1
ATOM 771 C CA . GLY A 1 104 ? -7.213 7.057 -9.595 1.00 88.31 104 GLY A CA 1
ATOM 772 C C . GLY A 1 104 ? -6.479 6.318 -8.474 1.00 88.31 104 GLY A C 1
ATOM 773 O O . GLY A 1 104 ? -7.095 5.572 -7.714 1.00 88.31 104 GLY A O 1
ATOM 774 N N . VAL A 1 105 ? -5.180 6.574 -8.317 1.00 89.69 105 VAL A N 1
ATOM 775 C CA . VAL A 1 105 ? -4.377 6.008 -7.225 1.00 89.69 105 VAL A CA 1
ATOM 776 C C . VAL A 1 105 ? -4.874 6.514 -5.865 1.00 89.69 105 VAL A C 1
ATOM 778 O O . VAL A 1 105 ? -5.107 5.706 -4.963 1.00 89.69 105 VAL A O 1
ATOM 781 N N . ASP A 1 106 ? -5.136 7.817 -5.738 1.00 90.56 106 ASP A N 1
ATOM 782 C CA . ASP A 1 106 ? -5.648 8.429 -4.505 1.00 90.56 106 ASP A CA 1
ATOM 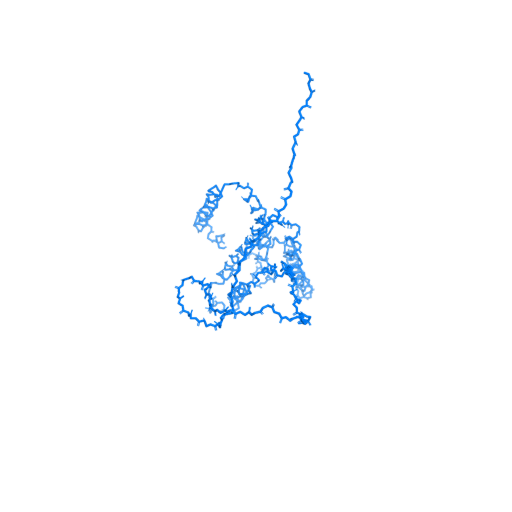783 C C . ASP A 1 106 ? -7.003 7.846 -4.096 1.00 90.56 106 ASP A C 1
ATOM 785 O O . ASP A 1 106 ? -7.195 7.419 -2.954 1.00 90.56 106 ASP A O 1
ATOM 789 N N . ILE A 1 107 ? -7.944 7.765 -5.044 1.00 91.50 107 ILE A N 1
ATOM 790 C CA . ILE A 1 107 ? -9.272 7.184 -4.811 1.00 91.50 107 ILE A CA 1
ATOM 791 C C . ILE A 1 107 ? -9.142 5.729 -4.352 1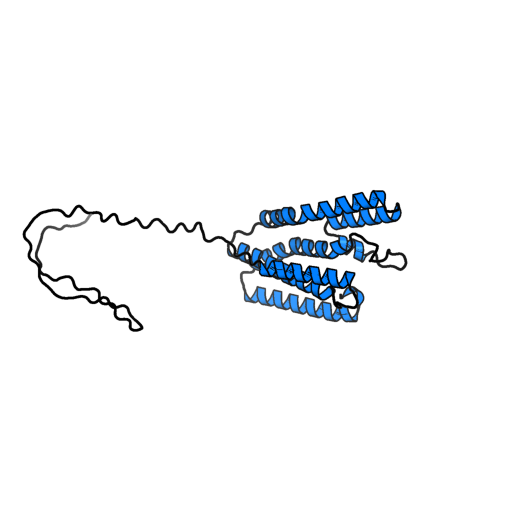.00 91.50 107 ILE A C 1
ATOM 793 O O . ILE A 1 107 ? -9.808 5.323 -3.395 1.00 91.50 107 ILE A O 1
ATOM 797 N N . PHE A 1 108 ? -8.278 4.943 -5.000 1.00 92.44 108 PHE A N 1
ATOM 798 C CA . PHE A 1 108 ? -8.050 3.552 -4.622 1.00 92.44 108 PHE A CA 1
ATOM 799 C C . PHE A 1 108 ? -7.573 3.433 -3.167 1.00 92.44 108 PHE A C 1
ATOM 801 O O . PHE A 1 108 ? -8.156 2.662 -2.399 1.00 92.44 108 PHE A O 1
ATOM 808 N N . PHE A 1 109 ? -6.572 4.220 -2.757 1.00 92.06 109 PHE A N 1
ATOM 809 C CA . PHE A 1 109 ? -6.052 4.185 -1.388 1.00 92.06 109 PHE A CA 1
ATOM 810 C C . PHE A 1 109 ? -7.061 4.680 -0.351 1.00 92.06 109 PHE A C 1
ATOM 812 O O . PHE A 1 109 ? -7.208 4.047 0.697 1.00 92.06 109 PHE A O 1
ATOM 819 N N . VAL A 1 110 ? -7.801 5.755 -0.637 1.00 92.62 110 VAL A N 1
ATOM 820 C CA . VAL A 1 110 ? -8.835 6.282 0.269 1.00 92.62 110 VAL A CA 1
ATOM 821 C C . VAL A 1 110 ? -9.924 5.239 0.515 1.00 92.62 110 VAL A C 1
ATOM 823 O O . VAL A 1 110 ? -10.296 4.985 1.665 1.00 92.62 110 VAL A O 1
ATOM 826 N N . ILE A 1 111 ? -10.408 4.582 -0.543 1.00 92.00 111 ILE A N 1
ATOM 827 C CA . ILE A 1 111 ? -11.439 3.546 -0.422 1.00 92.00 111 ILE A CA 1
ATOM 828 C C . ILE A 1 111 ? -10.901 2.321 0.331 1.00 92.00 111 ILE A C 1
ATOM 830 O O . ILE A 1 111 ? -11.586 1.798 1.218 1.00 92.00 111 ILE A O 1
ATOM 834 N N . SER A 1 112 ? -9.678 1.876 0.025 1.00 90.75 112 SER A N 1
ATOM 835 C CA . SER A 1 112 ? -9.018 0.782 0.750 1.00 90.75 112 SER A CA 1
ATOM 836 C C . SER A 1 112 ? -8.882 1.106 2.243 1.00 90.75 112 SER A C 1
ATOM 838 O O . SER A 1 112 ? -9.245 0.286 3.091 1.00 90.75 112 SER A O 1
ATOM 840 N N . GLY A 1 113 ? -8.455 2.326 2.578 1.00 91.69 113 GLY A N 1
ATOM 841 C CA . GLY A 1 113 ? -8.354 2.815 3.950 1.00 91.69 113 GLY A CA 1
ATOM 842 C C . GLY A 1 113 ? -9.698 2.820 4.678 1.00 91.69 113 GLY A C 1
ATOM 843 O O . GLY A 1 113 ? -9.792 2.294 5.789 1.00 91.69 113 GLY A O 1
ATOM 844 N N . TYR A 1 114 ? -10.756 3.335 4.046 1.00 91.12 114 TYR A N 1
ATOM 845 C CA . TYR A 1 114 ? -12.113 3.341 4.601 1.00 91.12 114 TYR A CA 1
ATOM 846 C C . TYR A 1 114 ? -12.617 1.924 4.914 1.00 91.12 114 TYR A C 1
ATOM 848 O O . TYR A 1 114 ? -13.051 1.643 6.035 1.00 91.12 114 TYR A O 1
ATOM 856 N N . LEU A 1 115 ? -12.506 1.006 3.948 1.00 90.31 115 LEU A N 1
ATOM 857 C CA . LEU A 1 115 ? -13.009 -0.361 4.079 1.00 90.31 115 LEU A CA 1
ATOM 858 C C . LEU A 1 115 ? -12.262 -1.137 5.169 1.00 90.31 115 LEU A C 1
ATOM 860 O O . LEU A 1 115 ? -12.879 -1.813 5.995 1.00 90.31 115 LEU A O 1
ATOM 864 N N . ILE A 1 116 ? -10.934 -1.035 5.196 1.00 91.62 116 ILE A N 1
ATOM 865 C CA . ILE A 1 116 ? -10.106 -1.742 6.176 1.00 91.62 116 ILE A CA 1
ATOM 866 C C . ILE A 1 116 ? -10.311 -1.180 7.576 1.00 91.62 116 ILE A C 1
ATOM 868 O O . ILE A 1 116 ? -10.492 -1.961 8.511 1.00 91.62 116 ILE A O 1
ATOM 872 N N . SER A 1 117 ? -10.367 0.147 7.712 1.00 92.50 117 SER A N 1
ATOM 873 C CA . SER A 1 117 ? -10.674 0.796 8.988 1.00 92.50 117 SER A CA 1
ATOM 874 C C . SER A 1 117 ? -12.018 0.336 9.534 1.00 92.50 117 SER A C 1
ATOM 876 O O . SER A 1 117 ? -12.093 -0.068 10.690 1.00 92.50 117 SER A O 1
ATOM 878 N N . GLY A 1 118 ? -13.062 0.317 8.698 1.00 90.31 118 GLY A N 1
ATOM 879 C CA . GLY A 1 118 ? -14.395 -0.128 9.103 1.00 90.31 118 GLY A CA 1
ATOM 880 C C . GLY A 1 118 ? -14.432 -1.592 9.547 1.00 90.31 118 GLY A C 1
ATOM 881 O O . GLY A 1 118 ? -15.070 -1.915 10.547 1.00 90.31 118 GLY A O 1
ATOM 882 N N . ILE A 1 119 ? -13.716 -2.485 8.851 1.00 90.69 119 ILE A N 1
ATOM 883 C CA . ILE A 1 119 ? -13.615 -3.898 9.251 1.00 90.69 119 ILE A CA 1
ATOM 884 C C . ILE A 1 119 ? -12.919 -4.032 10.606 1.00 90.69 119 ILE A C 1
ATOM 886 O O . ILE A 1 119 ? -13.440 -4.726 11.476 1.00 90.69 119 ILE A O 1
ATOM 890 N N . ILE A 1 120 ? -11.762 -3.388 10.776 1.00 93.19 120 ILE A N 1
ATOM 891 C CA . ILE A 1 120 ? -10.966 -3.484 12.005 1.00 93.19 120 ILE A CA 1
ATOM 892 C C . ILE A 1 120 ? -11.743 -2.897 13.179 1.00 93.19 120 ILE A C 1
ATOM 894 O O . ILE A 1 120 ? -11.850 -3.545 14.214 1.00 93.19 120 ILE A O 1
ATOM 898 N N . TRP A 1 121 ? -12.321 -1.707 13.008 1.00 91.44 121 TRP A N 1
ATOM 899 C CA . TRP A 1 121 ? -13.047 -1.022 14.072 1.00 91.44 121 TRP A CA 1
ATOM 900 C C . TRP A 1 121 ? -14.255 -1.828 14.547 1.00 91.44 121 TRP A C 1
ATOM 902 O O . TRP A 1 121 ? -14.397 -2.079 15.738 1.00 91.44 121 TRP A O 1
ATOM 912 N N . ARG A 1 122 ? -15.053 -2.357 13.612 1.00 91.12 122 ARG A N 1
ATOM 913 C CA . ARG A 1 122 ? -16.165 -3.258 13.939 1.00 91.12 122 ARG A CA 1
ATOM 914 C C . ARG A 1 122 ? -15.694 -4.512 14.679 1.00 91.12 122 ARG A C 1
ATOM 916 O O . ARG A 1 122 ? -16.301 -4.906 15.666 1.00 91.12 122 ARG A O 1
ATOM 923 N N . GLU A 1 123 ? -14.615 -5.148 14.220 1.00 93.50 123 GLU A N 1
ATOM 924 C CA . GLU A 1 123 ? -14.062 -6.340 14.880 1.00 93.50 123 GLU A CA 1
ATOM 925 C C . GLU A 1 123 ? -13.509 -6.036 16.288 1.00 93.50 123 GLU A C 1
ATOM 927 O O . GLU A 1 123 ? -13.570 -6.904 17.165 1.00 93.50 123 GLU A O 1
ATOM 932 N N . LEU A 1 124 ? -12.978 -4.828 16.512 1.00 92.19 124 LEU A N 1
ATOM 933 C CA . LEU A 1 124 ? -12.512 -4.351 17.818 1.00 92.19 124 LEU A CA 1
ATOM 934 C C . LEU A 1 124 ? -13.683 -4.062 18.766 1.00 92.19 124 LEU A C 1
ATOM 936 O O . LEU A 1 124 ? -13.650 -4.535 19.903 1.00 92.19 124 LEU A O 1
ATOM 940 N N . ASP A 1 125 ? -14.722 -3.369 18.294 1.00 90.62 125 ASP A N 1
ATOM 941 C CA . ASP A 1 125 ? -15.944 -3.081 19.061 1.00 90.62 125 ASP A CA 1
ATOM 942 C C . ASP A 1 125 ? -16.650 -4.380 19.490 1.00 90.62 125 ASP A C 1
ATOM 944 O O . ASP A 1 125 ? -17.079 -4.532 20.634 1.00 90.62 125 ASP A O 1
ATOM 948 N N . GLU A 1 126 ? -16.680 -5.372 18.597 1.00 93.88 126 GLU A N 1
ATOM 949 C CA . GLU A 1 126 ? -17.224 -6.712 18.845 1.00 93.88 126 GLU A CA 1
ATOM 950 C C . GLU A 1 126 ? -16.266 -7.619 19.653 1.00 93.88 126 GLU A C 1
ATOM 952 O O . GLU A 1 126 ? -16.568 -8.791 19.879 1.00 93.88 126 GLU A O 1
ATOM 957 N N . LYS A 1 127 ? -15.102 -7.107 20.090 1.00 92.88 127 LYS A N 1
ATOM 958 C CA . LYS A 1 127 ? -14.059 -7.826 20.856 1.00 92.88 127 LYS A CA 1
ATOM 959 C C . LYS A 1 127 ? -13.595 -9.145 20.225 1.00 92.88 127 LYS A C 1
ATOM 961 O O . LYS A 1 127 ? -13.147 -10.053 20.924 1.00 92.88 127 LYS A O 1
ATOM 966 N N . ARG A 1 128 ? -13.665 -9.251 18.898 1.00 94.06 128 ARG A N 1
ATOM 967 C CA . ARG A 1 128 ? -13.306 -10.460 18.134 1.00 94.06 128 ARG A CA 1
ATOM 968 C C . ARG A 1 128 ? -12.124 -10.268 17.190 1.00 94.06 128 ARG A C 1
ATOM 970 O O . ARG A 1 128 ? -11.808 -11.164 16.406 1.00 94.06 128 ARG A O 1
ATOM 977 N N . PHE A 1 129 ? -11.490 -9.099 17.224 1.00 94.94 129 PHE A N 1
ATOM 978 C CA . PHE A 1 129 ? -10.350 -8.804 16.372 1.00 94.94 129 PHE A CA 1
ATOM 979 C C . PHE A 1 129 ? -9.158 -9.716 16.691 1.00 94.94 129 PHE A C 1
ATOM 981 O O . PHE A 1 129 ? -8.732 -9.844 17.839 1.00 94.94 129 PHE A O 1
ATOM 988 N N . SER A 1 130 ? -8.589 -10.321 15.650 1.00 95.69 130 SER A N 1
ATOM 989 C CA . SER A 1 130 ? -7.377 -11.134 15.730 1.00 95.69 130 SER A CA 1
ATOM 990 C C . SER A 1 130 ? -6.433 -10.756 14.598 1.00 95.69 130 SER A C 1
ATOM 992 O O . SER A 1 130 ? -6.778 -10.895 13.422 1.00 95.69 130 SER A O 1
ATOM 994 N N . PHE A 1 131 ? -5.217 -10.333 14.953 1.00 95.75 131 PHE A N 1
ATOM 995 C CA . PHE A 1 131 ? -4.165 -10.000 13.990 1.00 95.75 131 PHE A CA 1
ATOM 996 C C . PHE A 1 131 ? -3.858 -11.174 13.057 1.00 95.75 131 PHE A C 1
ATOM 998 O O . PHE A 1 131 ? -3.840 -11.009 11.841 1.00 95.75 131 PHE A O 1
ATOM 1005 N N . GLY A 1 132 ? -3.693 -12.383 13.606 1.00 96.00 132 GLY A N 1
ATOM 1006 C CA . GLY A 1 132 ? -3.420 -13.578 12.805 1.00 96.00 132 GLY A CA 1
ATOM 1007 C C . GLY A 1 132 ? -4.544 -13.876 11.812 1.00 96.00 132 GLY A C 1
ATOM 1008 O O . GLY A 1 132 ? -4.289 -14.152 10.639 1.00 96.00 132 GLY A O 1
ATOM 1009 N N . HIS A 1 133 ? -5.804 -13.744 12.240 1.00 93.94 133 HIS A N 1
ATOM 1010 C CA . HIS A 1 133 ? -6.939 -13.933 11.341 1.00 93.94 133 HIS A CA 1
ATOM 1011 C C . HIS A 1 133 ? -6.981 -12.854 10.248 1.00 93.94 133 HIS A C 1
ATOM 1013 O O . HIS A 1 133 ? -7.143 -13.185 9.071 1.00 93.94 133 HIS A O 1
ATOM 1019 N N . PHE A 1 134 ? -6.760 -11.587 10.608 1.00 94.38 134 PHE A N 1
ATOM 1020 C CA . PHE A 1 134 ? -6.690 -10.470 9.668 1.00 94.38 134 PHE A CA 1
ATOM 1021 C C . PHE A 1 134 ? -5.608 -10.685 8.599 1.00 94.38 134 PHE A C 1
ATOM 1023 O O . PHE A 1 134 ? -5.940 -10.720 7.411 1.00 94.38 134 PHE A O 1
ATOM 1030 N N . TYR A 1 135 ? -4.356 -10.926 9.002 1.00 95.06 135 TYR A N 1
ATOM 1031 C CA . TYR A 1 135 ? -3.238 -11.111 8.073 1.00 95.06 135 TYR A CA 1
ATOM 1032 C C . TYR A 1 135 ? -3.378 -12.384 7.234 1.00 95.06 135 TYR A C 1
ATOM 1034 O O . TYR A 1 135 ? -3.144 -12.350 6.028 1.00 95.06 135 TYR A O 1
ATOM 1042 N N . SER A 1 136 ? -3.867 -13.492 7.807 1.00 96.00 136 SER A N 1
ATOM 1043 C CA . SER A 1 136 ? -4.050 -14.742 7.050 1.00 96.00 136 SER A CA 1
ATOM 1044 C C . SER A 1 136 ? -5.034 -14.607 5.881 1.00 96.00 136 SER A C 1
ATOM 1046 O O . SER A 1 136 ? -4.871 -15.273 4.857 1.00 96.00 136 SER A O 1
ATOM 1048 N N . ARG A 1 137 ? -6.080 -13.778 6.019 1.00 92.56 137 ARG A N 1
ATOM 1049 C CA . ARG A 1 137 ? -7.056 -13.521 4.947 1.00 92.56 137 ARG A CA 1
ATOM 1050 C C . ARG A 1 137 ? -6.428 -12.702 3.819 1.00 92.56 137 ARG A C 1
ATOM 1052 O O . ARG A 1 137 ? -6.723 -12.958 2.657 1.00 92.56 137 ARG A O 1
ATOM 1059 N N . ARG A 1 138 ? -5.557 -11.745 4.157 1.00 92.38 138 ARG A N 1
ATOM 1060 C CA . ARG A 1 138 ? -4.855 -10.892 3.184 1.00 92.38 138 ARG A CA 1
ATOM 1061 C C . ARG A 1 138 ? -3.810 -11.682 2.412 1.00 92.38 138 ARG A C 1
ATOM 1063 O O . ARG A 1 138 ? -3.866 -11.699 1.188 1.00 92.38 138 ARG A O 1
ATOM 1070 N N . ILE A 1 139 ? -2.976 -12.453 3.109 1.00 94.25 139 ILE A N 1
ATOM 1071 C CA . ILE A 1 139 ? -1.957 -13.304 2.480 1.00 94.25 139 ILE A CA 1
ATOM 1072 C C . ILE A 1 139 ? -2.598 -14.242 1.450 1.00 94.25 139 ILE A C 1
ATOM 1074 O O . ILE A 1 139 ? -2.186 -14.258 0.296 1.00 94.25 139 ILE A O 1
ATOM 1078 N N . ARG A 1 140 ? -3.682 -14.942 1.818 1.00 95.25 140 ARG A N 1
ATOM 1079 C CA . ARG A 1 140 ? -4.407 -15.847 0.904 1.00 95.25 140 ARG A CA 1
ATOM 1080 C C . ARG A 1 140 ? -5.059 -15.152 -0.296 1.00 95.25 140 ARG A C 1
ATOM 1082 O O . ARG A 1 140 ? -5.364 -15.826 -1.272 1.00 95.25 140 ARG A O 1
ATOM 1089 N N . ARG A 1 141 ? -5.287 -13.838 -0.228 1.00 91.50 141 ARG A N 1
ATOM 1090 C CA . ARG A 1 141 ? -5.878 -13.043 -1.314 1.00 91.50 141 ARG A CA 1
ATOM 1091 C C . ARG A 1 141 ? -4.817 -12.436 -2.238 1.00 91.50 141 ARG A C 1
ATOM 1093 O O . ARG A 1 141 ? -5.028 -12.428 -3.443 1.00 91.50 141 ARG A O 1
ATOM 1100 N N . ILE A 1 142 ? -3.717 -11.919 -1.690 1.00 93.25 142 ILE A N 1
ATOM 1101 C CA . ILE A 1 142 ? -2.724 -11.122 -2.434 1.00 93.25 142 ILE A CA 1
ATOM 1102 C C . ILE A 1 142 ? -1.565 -11.977 -2.958 1.00 93.25 142 ILE A C 1
ATOM 1104 O O . ILE A 1 142 ? -1.194 -11.851 -4.125 1.00 93.25 142 ILE A O 1
ATOM 1108 N N . PHE A 1 143 ? -1.023 -12.889 -2.143 1.00 94.62 143 PHE A N 1
ATOM 1109 C CA . PHE A 1 143 ? 0.170 -13.659 -2.519 1.00 94.62 143 PHE A CA 1
ATOM 1110 C C . PHE A 1 143 ? -0.002 -14.519 -3.778 1.00 94.62 143 PHE A C 1
ATOM 1112 O O . PHE A 1 143 ? 0.937 -14.547 -4.569 1.00 94.62 143 PHE A O 1
ATOM 1119 N N . PRO A 1 144 ? -1.145 -15.193 -4.031 1.00 96.75 144 PRO A N 1
ATOM 1120 C CA . PRO A 1 144 ? -1.286 -16.008 -5.239 1.00 96.75 144 PRO A CA 1
ATOM 1121 C C . PRO A 1 144 ? -1.125 -15.191 -6.526 1.00 96.75 144 PRO A C 1
ATOM 1123 O O . PRO A 1 144 ? -0.396 -15.592 -7.434 1.00 96.75 144 PRO A O 1
ATOM 1126 N N . ALA A 1 145 ? -1.759 -14.016 -6.584 1.00 95.75 145 ALA A N 1
ATOM 1127 C CA . ALA A 1 145 ? -1.652 -13.120 -7.729 1.00 95.75 145 ALA A CA 1
ATOM 1128 C C . ALA A 1 145 ? -0.238 -12.530 -7.842 1.00 95.75 145 ALA A C 1
ATOM 1130 O O . ALA A 1 145 ? 0.345 -12.557 -8.923 1.00 95.75 145 ALA A O 1
ATOM 1131 N N . LEU A 1 146 ? 0.343 -12.078 -6.723 1.00 96.31 146 LEU A N 1
ATOM 1132 C CA . LEU A 1 146 ? 1.701 -11.533 -6.694 1.00 96.31 146 LEU A CA 1
ATOM 1133 C C . LEU A 1 146 ? 2.732 -12.551 -7.192 1.00 96.31 146 LEU A C 1
ATOM 1135 O O . LEU A 1 146 ? 3.499 -12.247 -8.098 1.00 96.31 146 LEU A O 1
ATOM 1139 N N . LEU A 1 147 ? 2.726 -13.771 -6.649 1.00 97.00 147 LEU A N 1
ATOM 1140 C CA . LEU A 1 147 ? 3.652 -14.825 -7.064 1.00 97.00 147 LEU A CA 1
ATOM 1141 C C . LEU A 1 147 ? 3.488 -15.169 -8.542 1.00 97.00 147 LEU A C 1
ATOM 1143 O O . LEU A 1 147 ? 4.486 -15.368 -9.225 1.00 97.00 147 LEU A O 1
ATOM 1147 N N . THR A 1 148 ? 2.253 -15.188 -9.048 1.00 97.81 148 THR A N 1
ATOM 1148 C CA . THR A 1 148 ? 1.998 -15.421 -10.475 1.00 97.81 148 THR A CA 1
ATOM 1149 C C . THR A 1 148 ? 2.675 -14.351 -11.327 1.00 97.81 148 THR A C 1
ATOM 1151 O O . THR A 1 148 ? 3.414 -14.689 -12.247 1.00 97.81 148 THR A O 1
ATOM 1154 N N . VAL A 1 149 ? 2.488 -13.070 -10.991 1.00 97.00 149 VAL A N 1
ATOM 1155 C CA . VAL A 1 149 ? 3.111 -11.957 -11.722 1.00 97.00 149 VAL A CA 1
ATOM 1156 C C . VAL A 1 149 ? 4.634 -12.017 -11.619 1.00 97.00 149 VAL A C 1
ATOM 1158 O O . VAL A 1 149 ? 5.308 -11.907 -12.640 1.00 97.00 149 VAL A O 1
ATOM 1161 N N . LEU A 1 150 ? 5.191 -12.239 -10.426 1.00 97.56 150 LEU A N 1
ATOM 1162 C CA . LEU A 1 150 ? 6.642 -12.282 -10.219 1.00 97.56 150 LEU A CA 1
ATOM 1163 C C . LEU A 1 150 ? 7.296 -13.447 -10.966 1.00 97.56 150 LEU A C 1
ATOM 1165 O O . LEU A 1 150 ? 8.284 -13.249 -11.665 1.00 97.56 150 LEU A O 1
ATOM 1169 N N . LEU A 1 151 ? 6.742 -14.656 -10.858 1.00 97.75 151 LEU A N 1
ATOM 1170 C CA . LEU A 1 151 ? 7.300 -15.834 -11.522 1.00 97.75 151 LEU A CA 1
ATOM 1171 C C . LEU A 1 151 ? 7.164 -15.735 -13.040 1.00 97.75 151 LEU A C 1
ATOM 1173 O O . LEU A 1 151 ? 8.100 -16.078 -13.757 1.00 97.75 151 LEU A O 1
ATOM 1177 N N . PHE A 1 152 ? 6.026 -15.241 -13.529 1.00 97.88 152 PHE A N 1
ATOM 1178 C CA . PHE A 1 152 ? 5.813 -15.043 -14.957 1.00 97.88 152 PHE A CA 1
ATOM 1179 C C . PHE A 1 152 ? 6.770 -13.993 -15.527 1.00 97.88 152 PHE A C 1
ATOM 1181 O O . PHE A 1 152 ? 7.452 -14.259 -16.512 1.00 97.88 152 PHE A O 1
ATOM 1188 N N . THR A 1 153 ? 6.873 -12.825 -14.890 1.00 96.50 153 THR A N 1
ATOM 1189 C CA . THR A 1 153 ? 7.758 -11.748 -15.363 1.00 96.50 153 THR A CA 1
ATOM 1190 C C . THR A 1 153 ? 9.228 -12.145 -15.293 1.00 96.50 153 THR A C 1
ATOM 1192 O O . THR A 1 153 ? 9.949 -11.901 -16.254 1.00 96.50 153 THR A O 1
ATOM 1195 N N . LEU A 1 154 ? 9.668 -12.829 -14.229 1.00 96.88 154 LEU A N 1
ATOM 1196 C CA . LEU A 1 154 ? 11.023 -13.388 -14.149 1.00 96.88 154 LEU A CA 1
ATOM 1197 C C . LEU A 1 154 ? 11.266 -14.452 -15.224 1.00 96.88 154 LEU A C 1
ATOM 1199 O O . LEU A 1 154 ? 12.310 -14.435 -15.869 1.00 96.88 154 LEU A O 1
ATOM 1203 N N . GLY A 1 155 ? 10.306 -15.354 -15.447 1.00 97.25 155 GLY A N 1
ATOM 1204 C CA . GLY A 1 155 ? 10.399 -16.397 -16.469 1.00 97.25 155 GLY A CA 1
ATOM 1205 C C . GLY A 1 155 ? 10.528 -15.830 -17.882 1.00 97.25 155 GLY A C 1
ATOM 1206 O O . GLY A 1 155 ? 11.382 -16.271 -18.646 1.00 97.25 155 GLY A O 1
ATOM 1207 N N . VAL A 1 156 ? 9.728 -14.814 -18.211 1.00 96.88 156 VAL A N 1
ATOM 1208 C CA . VAL A 1 156 ? 9.825 -14.081 -19.483 1.00 96.88 156 VAL A CA 1
ATOM 1209 C C . VAL A 1 156 ? 11.141 -13.301 -19.564 1.00 96.88 156 VAL A C 1
ATOM 1211 O O . VAL A 1 156 ? 11.815 -13.335 -20.592 1.00 96.88 156 VAL A O 1
ATOM 1214 N N . GLY A 1 157 ? 11.545 -12.651 -18.471 1.00 95.50 157 GLY A N 1
ATOM 1215 C CA . GLY A 1 157 ? 12.784 -11.881 -18.397 1.00 95.50 157 GLY A CA 1
ATOM 1216 C C . GLY A 1 157 ? 14.034 -12.721 -18.657 1.00 95.50 157 GLY A C 1
ATOM 1217 O O . GLY A 1 157 ? 14.937 -12.256 -19.338 1.00 95.50 157 GLY A O 1
ATOM 1218 N N . LEU A 1 158 ? 14.063 -13.980 -18.205 1.00 96.12 158 LEU A N 1
ATOM 1219 C CA . LEU A 1 158 ? 15.168 -14.912 -18.472 1.00 96.12 158 LEU A CA 1
ATOM 1220 C C . LEU A 1 158 ? 15.393 -15.194 -19.965 1.00 96.12 158 LEU A C 1
ATOM 1222 O O . LEU A 1 158 ? 16.493 -15.587 -20.345 1.00 96.12 158 LEU A O 1
ATOM 1226 N N . VAL A 1 159 ? 14.358 -15.039 -20.794 1.00 96.56 159 VAL A N 1
ATOM 1227 C CA . VAL A 1 159 ? 14.418 -15.307 -22.237 1.00 96.56 159 VAL A CA 1
ATOM 1228 C C . VAL A 1 159 ? 14.659 -14.027 -23.036 1.00 96.56 159 VAL A C 1
ATOM 1230 O O . VAL A 1 159 ? 15.337 -14.074 -24.059 1.00 96.56 159 VAL A O 1
ATOM 1233 N N . LEU A 1 160 ? 14.084 -12.902 -22.598 1.00 95.06 160 LEU A N 1
ATOM 1234 C CA . LEU A 1 160 ? 14.025 -11.673 -23.395 1.00 95.06 160 LEU A CA 1
ATOM 1235 C C . LEU A 1 160 ? 15.028 -10.587 -22.984 1.00 95.06 160 LEU A C 1
ATOM 1237 O O . LEU A 1 160 ? 15.358 -9.757 -23.825 1.00 95.06 160 LEU A O 1
ATOM 1241 N N . LEU A 1 161 ? 15.487 -10.562 -21.729 1.00 92.81 161 LEU A N 1
ATOM 1242 C CA . LEU A 1 161 ? 16.293 -9.460 -21.191 1.00 92.81 161 LEU A CA 1
ATOM 1243 C C . LEU A 1 161 ? 17.792 -9.771 -21.188 1.00 92.81 161 LEU A C 1
ATOM 1245 O O . LEU A 1 161 ? 18.212 -10.918 -21.015 1.00 92.81 161 LEU A O 1
ATOM 1249 N N . HIS A 1 162 ? 18.613 -8.728 -21.321 1.00 93.12 162 HIS A N 1
ATOM 1250 C CA . HIS A 1 162 ? 20.063 -8.828 -21.149 1.00 93.12 162 HIS A CA 1
ATOM 1251 C C . HIS A 1 162 ? 20.452 -8.971 -19.666 1.00 93.12 162 HIS A C 1
ATOM 1253 O O . HIS A 1 162 ? 19.659 -8.713 -18.762 1.00 93.12 162 HIS A O 1
ATOM 1259 N N . GLU A 1 163 ? 21.705 -9.353 -19.385 1.00 91.50 163 GLU A N 1
ATOM 1260 C CA . GLU A 1 163 ? 22.164 -9.645 -18.014 1.00 91.50 163 GLU A CA 1
ATOM 1261 C C . GLU A 1 163 ? 21.904 -8.493 -17.022 1.00 91.50 163 GLU A C 1
ATOM 1263 O O . GLU A 1 163 ? 21.486 -8.729 -15.886 1.00 91.50 163 GLU A O 1
ATOM 1268 N N . GLN A 1 164 ? 22.139 -7.246 -17.437 1.00 89.88 164 GLN A N 1
ATOM 1269 C CA . GLN A 1 164 ? 21.945 -6.073 -16.580 1.00 89.88 164 GLN A CA 1
ATOM 1270 C C . GLN A 1 164 ? 20.461 -5.828 -16.265 1.00 89.88 164 GLN A C 1
ATOM 1272 O O . GLN A 1 164 ? 20.104 -5.655 -15.099 1.00 89.88 164 GLN A O 1
ATOM 1277 N N . GLU A 1 165 ? 19.598 -5.899 -17.276 1.00 90.69 165 GLU A N 1
ATOM 1278 C CA . GLU A 1 165 ? 18.144 -5.743 -17.147 1.00 90.69 165 GLU A CA 1
ATOM 1279 C C . GLU A 1 165 ? 17.536 -6.860 -16.293 1.00 90.69 165 GLU A C 1
ATOM 1281 O O . GLU A 1 165 ? 16.703 -6.611 -15.423 1.00 90.69 165 GLU A O 1
ATOM 1286 N N . LEU A 1 166 ? 18.007 -8.098 -16.466 1.00 93.62 166 LEU A N 1
ATOM 1287 C CA . LEU A 1 166 ? 17.574 -9.236 -15.663 1.00 93.62 166 LEU A CA 1
ATOM 1288 C C . LEU A 1 166 ? 17.959 -9.070 -14.185 1.00 93.62 166 LEU A C 1
ATOM 1290 O O . LEU A 1 166 ? 17.154 -9.370 -13.300 1.00 93.62 166 LEU A O 1
ATOM 1294 N N . ARG A 1 167 ? 19.167 -8.564 -13.890 1.00 92.25 167 ARG A N 1
ATOM 1295 C CA . ARG A 1 167 ? 19.588 -8.246 -12.512 1.00 92.25 167 ARG A CA 1
ATOM 1296 C C . ARG A 1 167 ? 18.694 -7.172 -11.893 1.00 92.25 167 ARG A C 1
ATOM 1298 O O . ARG A 1 167 ? 18.328 -7.290 -10.722 1.00 92.25 167 ARG A O 1
ATOM 1305 N N . GLN A 1 168 ? 18.316 -6.156 -12.665 1.00 91.31 168 GLN A N 1
ATOM 1306 C CA . GLN A 1 168 ? 17.399 -5.115 -12.207 1.00 91.31 168 GLN A CA 1
ATOM 1307 C C . GLN A 1 168 ? 15.982 -5.659 -11.983 1.00 91.31 168 GLN A C 1
ATOM 1309 O O . GLN A 1 168 ? 15.397 -5.429 -10.923 1.00 91.31 168 GLN A O 1
ATOM 1314 N N . LEU A 1 169 ? 15.459 -6.464 -12.908 1.00 94.38 169 LEU A N 1
ATOM 1315 C CA . LEU A 1 169 ? 14.175 -7.143 -12.747 1.00 94.38 169 LEU A CA 1
ATOM 1316 C C . LEU A 1 169 ? 14.163 -8.020 -11.488 1.00 94.38 169 LEU A C 1
ATOM 1318 O O . LEU A 1 169 ? 13.212 -7.958 -10.712 1.00 94.38 169 LEU A O 1
ATOM 1322 N N . ALA A 1 170 ? 15.226 -8.790 -11.241 1.00 95.19 170 ALA A N 1
ATOM 1323 C CA . ALA A 1 170 ? 15.359 -9.617 -10.043 1.00 95.19 170 ALA A CA 1
ATOM 1324 C C . ALA A 1 170 ? 15.382 -8.778 -8.755 1.00 95.19 170 ALA A C 1
ATOM 1326 O O . ALA A 1 170 ? 14.735 -9.146 -7.772 1.00 95.19 170 ALA A O 1
ATOM 1327 N N . LYS A 1 171 ? 16.066 -7.625 -8.764 1.00 94.38 171 LYS A N 1
ATOM 1328 C CA . LYS A 1 171 ? 16.061 -6.667 -7.648 1.00 94.38 171 LYS A CA 1
ATOM 1329 C C . LYS A 1 171 ? 14.647 -6.150 -7.366 1.00 94.38 171 LYS A C 1
ATOM 1331 O O . LYS A 1 171 ? 14.218 -6.174 -6.212 1.00 94.38 171 LYS A O 1
ATOM 1336 N N . HIS A 1 172 ? 13.911 -5.730 -8.395 1.00 94.69 172 HIS A N 1
ATOM 1337 C CA . HIS A 1 172 ? 12.525 -5.273 -8.248 1.00 94.69 172 HIS A CA 1
ATOM 1338 C C . HIS A 1 172 ? 11.588 -6.392 -7.804 1.00 94.69 172 HIS A C 1
ATOM 1340 O O . HIS A 1 172 ? 10.756 -6.174 -6.929 1.00 94.69 172 HIS A O 1
ATOM 1346 N N . ALA A 1 173 ? 11.748 -7.602 -8.338 1.00 96.69 173 ALA A N 1
ATOM 1347 C CA . ALA A 1 173 ? 10.953 -8.757 -7.945 1.00 96.69 173 ALA A CA 1
ATOM 1348 C C . ALA A 1 173 ? 11.175 -9.119 -6.472 1.00 96.69 173 ALA A C 1
ATOM 1350 O O . ALA A 1 173 ? 10.213 -9.348 -5.739 1.00 96.69 173 ALA A O 1
ATOM 1351 N N . PHE A 1 174 ? 12.430 -9.109 -6.015 1.00 96.69 174 PHE A N 1
ATOM 1352 C CA . PHE A 1 174 ? 12.772 -9.336 -4.614 1.00 96.69 174 PHE A CA 1
ATOM 1353 C C . PHE A 1 174 ? 12.198 -8.244 -3.705 1.00 96.69 174 PHE A C 1
ATOM 1355 O O . PHE A 1 174 ? 11.554 -8.547 -2.701 1.00 96.69 174 PHE A O 1
ATOM 1362 N N . ALA A 1 175 ? 12.372 -6.972 -4.075 1.00 96.00 175 ALA A N 1
ATOM 1363 C CA . ALA A 1 175 ? 11.811 -5.858 -3.320 1.00 96.00 175 ALA A CA 1
ATOM 1364 C C . ALA A 1 175 ? 10.276 -5.923 -3.269 1.00 96.00 175 ALA A C 1
ATOM 1366 O O . ALA A 1 175 ? 9.692 -5.729 -2.207 1.00 96.00 175 ALA A O 1
ATOM 1367 N N . ALA A 1 176 ? 9.613 -6.251 -4.378 1.00 96.00 176 ALA A N 1
ATOM 1368 C CA . ALA A 1 176 ? 8.164 -6.408 -4.444 1.00 96.00 176 ALA A CA 1
ATOM 1369 C C . ALA A 1 176 ? 7.653 -7.589 -3.609 1.00 96.00 176 ALA A C 1
ATOM 1371 O O . ALA A 1 176 ? 6.637 -7.446 -2.934 1.00 96.00 176 ALA A O 1
ATOM 1372 N N . ALA A 1 177 ? 8.370 -8.717 -3.582 1.00 96.06 177 ALA A N 1
ATOM 1373 C CA . ALA A 1 177 ? 8.032 -9.859 -2.729 1.00 96.06 177 ALA A CA 1
ATOM 1374 C C . ALA A 1 177 ? 8.066 -9.512 -1.229 1.00 96.06 177 ALA A C 1
ATOM 1376 O O . ALA A 1 177 ? 7.333 -10.106 -0.439 1.00 96.06 177 ALA A O 1
ATOM 1377 N N . LEU A 1 178 ? 8.897 -8.539 -0.844 1.00 95.62 178 LEU A N 1
ATOM 1378 C CA . LEU A 1 178 ? 8.979 -8.006 0.517 1.00 95.62 178 LEU A CA 1
ATOM 1379 C C . LEU A 1 178 ? 8.090 -6.775 0.751 1.00 95.62 178 LEU A C 1
ATOM 1381 O O . LEU A 1 178 ? 8.134 -6.206 1.839 1.00 95.62 178 LEU A O 1
ATOM 1385 N N . PHE A 1 179 ? 7.306 -6.349 -0.244 1.00 95.81 179 PHE A N 1
ATOM 1386 C CA . PHE A 1 179 ? 6.539 -5.099 -0.219 1.00 95.81 179 PHE A CA 1
ATOM 1387 C C . PHE A 1 179 ? 7.403 -3.862 0.067 1.00 95.81 179 PHE A C 1
ATOM 1389 O O . PHE A 1 179 ? 7.006 -2.961 0.798 1.00 95.81 179 PHE A O 1
ATOM 1396 N N . LEU A 1 180 ? 8.599 -3.813 -0.520 1.00 95.75 180 LEU A N 1
ATOM 1397 C CA . LEU A 1 180 ? 9.570 -2.716 -0.429 1.00 95.75 180 LEU A CA 1
ATOM 1398 C C . LEU A 1 180 ? 9.897 -2.109 -1.803 1.00 95.75 180 LEU A C 1
ATOM 1400 O O . LEU A 1 180 ? 10.869 -1.363 -1.935 1.00 95.75 180 LEU A O 1
ATOM 1404 N N . ASN A 1 181 ? 9.115 -2.413 -2.844 1.00 94.06 181 ASN A N 1
ATOM 1405 C CA . ASN A 1 181 ? 9.425 -1.965 -4.203 1.00 94.06 181 ASN A CA 1
ATOM 1406 C C . ASN A 1 181 ? 9.403 -0.435 -4.334 1.00 94.06 181 ASN A C 1
ATOM 1408 O O . ASN A 1 181 ? 10.227 0.134 -5.040 1.00 94.06 181 ASN A O 1
ATOM 1412 N N . ASN A 1 182 ? 8.520 0.245 -3.596 1.00 93.00 182 ASN A N 1
ATOM 1413 C CA . ASN A 1 182 ? 8.484 1.708 -3.538 1.00 93.00 182 ASN A CA 1
ATOM 1414 C C . ASN A 1 182 ? 9.814 2.300 -3.031 1.00 93.00 182 ASN A C 1
ATOM 1416 O O . ASN A 1 182 ? 10.306 3.277 -3.588 1.00 93.00 182 ASN A O 1
ATOM 1420 N N . TRP A 1 183 ? 10.434 1.679 -2.023 1.00 91.19 183 TRP A N 1
ATOM 1421 C CA . TRP A 1 183 ? 11.741 2.096 -1.513 1.00 91.19 183 TRP A CA 1
ATOM 1422 C C . TRP A 1 183 ? 12.857 1.801 -2.515 1.00 91.19 183 TRP A C 1
ATOM 1424 O O . TRP A 1 183 ? 13.692 2.668 -2.764 1.00 91.19 183 TRP A O 1
ATOM 1434 N N . ALA A 1 184 ? 12.841 0.613 -3.128 1.00 90.19 184 ALA A N 1
ATOM 1435 C CA . ALA A 1 184 ? 13.815 0.230 -4.149 1.00 90.19 184 ALA A CA 1
ATOM 1436 C C . ALA A 1 184 ? 13.800 1.183 -5.356 1.00 90.19 184 ALA A C 1
ATOM 1438 O O . ALA A 1 184 ? 14.862 1.572 -5.829 1.00 90.19 184 ALA A O 1
ATOM 1439 N N . LEU A 1 185 ? 12.614 1.610 -5.795 1.00 87.31 185 LEU A N 1
ATOM 1440 C CA . LEU A 1 185 ? 12.448 2.590 -6.870 1.00 87.31 185 LEU A CA 1
ATOM 1441 C C . LEU A 1 185 ? 12.818 4.012 -6.423 1.00 87.31 185 LEU A C 1
ATOM 1443 O O . LEU A 1 185 ? 13.330 4.794 -7.213 1.00 87.31 185 LEU A O 1
ATOM 1447 N N . SER A 1 186 ? 12.606 4.368 -5.150 1.00 83.38 186 SER A N 1
ATOM 1448 C CA . SER A 1 186 ? 12.894 5.724 -4.656 1.00 83.38 186 SER A CA 1
ATOM 1449 C C . SER A 1 186 ? 14.378 6.104 -4.697 1.00 83.38 186 SER A C 1
ATOM 1451 O O . SER A 1 186 ? 14.694 7.289 -4.815 1.00 83.38 186 SER A O 1
ATOM 1453 N N . VAL A 1 187 ? 15.270 5.110 -4.610 1.00 82.19 187 VAL A N 1
ATOM 1454 C CA . VAL A 1 187 ? 16.732 5.287 -4.658 1.00 82.19 187 VAL A CA 1
ATOM 1455 C C . VAL A 1 187 ? 17.295 5.227 -6.081 1.00 82.19 187 VAL A C 1
ATOM 1457 O O . VAL A 1 187 ? 18.463 5.539 -6.294 1.00 82.19 187 VAL A O 1
ATOM 1460 N N . GLU A 1 188 ? 16.472 4.854 -7.058 1.00 79.44 188 GLU A N 1
ATOM 1461 C CA . GLU A 1 188 ? 16.801 4.837 -8.483 1.00 79.44 188 GLU A CA 1
ATOM 1462 C C . GLU A 1 188 ? 16.323 6.149 -9.109 1.00 79.44 188 GLU A C 1
ATOM 1464 O O . GLU A 1 188 ? 15.270 6.224 -9.725 1.00 79.44 188 GLU A O 1
ATOM 1469 N N . LYS A 1 189 ? 17.047 7.240 -8.843 1.00 65.00 189 LYS A N 1
ATOM 1470 C CA . LYS A 1 189 ? 16.752 8.562 -9.412 1.00 65.00 189 LYS A CA 1
ATOM 1471 C C . LYS A 1 189 ? 18.054 9.164 -9.933 1.00 65.00 189 LYS A C 1
ATOM 1473 O O . LYS A 1 189 ? 18.865 9.644 -9.144 1.00 65.00 189 LYS A O 1
ATOM 1478 N N . GLY A 1 190 ? 18.291 9.110 -11.243 1.00 62.62 190 GLY A N 1
ATOM 1479 C CA . GLY A 1 190 ? 19.517 9.644 -11.842 1.00 62.62 190 GLY A CA 1
ATOM 1480 C C . GLY A 1 190 ? 19.545 9.579 -13.368 1.00 62.62 190 GLY A C 1
ATOM 1481 O O . GLY A 1 190 ? 18.754 8.881 -13.980 1.00 62.62 190 GLY A O 1
ATOM 1482 N N . TYR A 1 191 ? 20.494 10.298 -13.973 1.00 51.28 191 TYR A N 1
ATOM 1483 C CA . TYR A 1 191 ? 20.677 10.397 -15.433 1.00 51.28 191 TYR A CA 1
ATOM 1484 C C . TYR A 1 191 ? 20.964 9.052 -16.131 1.00 51.28 191 TYR A C 1
ATOM 1486 O O . TYR A 1 191 ? 20.768 8.928 -17.332 1.00 51.28 191 TYR A O 1
ATOM 1494 N N . PHE A 1 192 ? 21.440 8.057 -15.379 1.00 64.19 192 PHE A N 1
ATOM 1495 C CA . PHE A 1 192 ? 21.730 6.703 -15.865 1.00 64.19 192 PHE A CA 1
ATOM 1496 C C . PHE A 1 192 ? 20.718 5.663 -15.364 1.00 64.19 192 PHE A C 1
ATOM 1498 O O . PHE A 1 192 ? 21.013 4.470 -15.389 1.00 64.19 192 PHE A O 1
ATOM 1505 N N . ASP A 1 193 ? 19.579 6.102 -14.827 1.00 72.56 193 ASP A N 1
ATOM 1506 C CA . ASP A 1 193 ? 18.502 5.181 -14.479 1.00 72.56 193 ASP A CA 1
ATOM 1507 C C . ASP A 1 193 ? 17.737 4.753 -15.737 1.00 72.56 193 ASP A C 1
ATOM 1509 O O . ASP A 1 193 ? 17.711 5.462 -16.740 1.00 72.56 193 ASP A O 1
ATOM 1513 N N . VAL A 1 194 ? 17.138 3.571 -15.665 1.00 71.25 194 VAL A N 1
ATOM 1514 C CA . VAL A 1 194 ? 16.275 3.034 -16.715 1.00 71.25 194 VAL A CA 1
ATOM 1515 C C . VAL A 1 194 ? 14.961 3.809 -16.719 1.00 71.25 194 VAL A C 1
ATOM 1517 O O . VAL A 1 194 ? 14.415 4.105 -15.650 1.00 71.25 194 VAL A O 1
ATOM 1520 N N . ASP A 1 195 ? 14.449 4.124 -17.908 1.00 74.38 195 ASP A N 1
ATOM 1521 C CA . ASP A 1 195 ? 13.184 4.837 -18.050 1.00 74.38 195 ASP A CA 1
ATOM 1522 C C . ASP A 1 195 ? 12.045 4.066 -17.368 1.00 74.38 195 ASP A C 1
ATOM 1524 O O . ASP A 1 195 ? 12.027 2.836 -17.289 1.00 74.38 195 ASP A O 1
ATOM 1528 N N . SER A 1 196 ? 11.057 4.792 -16.843 1.00 76.62 196 SER A N 1
ATOM 1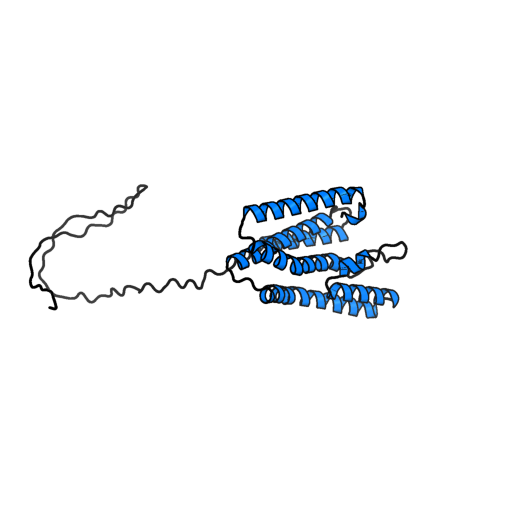529 C CA . SER A 1 196 ? 9.939 4.185 -16.109 1.00 76.62 196 SER A CA 1
ATOM 1530 C C . SER A 1 196 ? 9.130 3.186 -16.944 1.00 76.62 196 SER A C 1
ATOM 1532 O O . SER A 1 196 ? 8.519 2.280 -16.378 1.00 76.62 196 SER A O 1
ATOM 1534 N N . GLU A 1 197 ? 9.125 3.347 -18.269 1.00 74.25 197 GLU A N 1
ATOM 1535 C CA . GLU A 1 197 ? 8.435 2.460 -19.214 1.00 74.25 197 GLU A CA 1
ATOM 1536 C C . GLU A 1 197 ? 9.106 1.080 -19.309 1.00 74.25 197 GLU A C 1
ATOM 1538 O O . GLU A 1 197 ? 8.426 0.070 -19.491 1.00 74.25 197 GLU A O 1
ATOM 1543 N N . ASP A 1 198 ? 10.413 1.021 -19.051 1.00 80.25 198 ASP A N 1
ATOM 1544 C CA . ASP A 1 198 ? 11.242 -0.181 -19.158 1.00 80.25 198 ASP A CA 1
ATOM 1545 C C . ASP A 1 198 ? 11.372 -0.937 -17.826 1.00 80.25 198 ASP A C 1
ATOM 1547 O O . ASP A 1 198 ? 12.161 -1.875 -17.701 1.00 80.25 198 ASP A O 1
ATOM 1551 N N . LYS A 1 199 ? 10.589 -0.562 -16.804 1.00 86.31 199 LYS A N 1
ATOM 1552 C CA . LYS A 1 199 ? 10.540 -1.234 -15.495 1.00 86.31 199 LYS A CA 1
ATOM 1553 C C . LYS A 1 199 ? 9.254 -2.071 -15.379 1.00 86.31 199 LYS A C 1
ATOM 1555 O O . LYS A 1 199 ? 8.242 -1.571 -14.879 1.00 86.31 199 LYS A O 1
ATOM 1560 N N . PRO A 1 200 ? 9.259 -3.379 -15.722 1.00 88.69 200 PRO A N 1
ATOM 1561 C CA . PRO A 1 200 ? 8.032 -4.183 -15.829 1.00 88.69 200 PRO A CA 1
ATOM 1562 C C . PRO A 1 200 ? 7.239 -4.285 -14.521 1.00 88.69 200 PRO A C 1
ATOM 1564 O O . PRO A 1 200 ? 6.018 -4.430 -14.519 1.00 88.69 200 PRO A O 1
ATOM 1567 N N . LEU A 1 201 ? 7.942 -4.205 -13.389 1.00 92.62 201 LEU A N 1
ATOM 1568 C CA . LEU A 1 201 ? 7.378 -4.320 -12.045 1.00 92.62 201 LEU A CA 1
ATOM 1569 C C . LEU A 1 201 ? 7.158 -2.966 -11.366 1.00 92.62 201 LEU A C 1
ATOM 1571 O O . LEU A 1 201 ? 6.891 -2.935 -10.164 1.00 92.62 201 LEU A O 1
ATOM 1575 N N . LEU A 1 202 ? 7.255 -1.850 -12.100 1.00 90.00 202 LEU A N 1
ATOM 1576 C CA . LEU A 1 202 ? 7.114 -0.515 -11.524 1.00 90.00 202 LEU A CA 1
ATOM 1577 C C . LEU A 1 202 ? 5.791 -0.388 -10.770 1.00 90.00 202 LEU A C 1
ATOM 1579 O O . LEU A 1 202 ? 5.801 -0.057 -9.591 1.00 90.00 202 LEU A O 1
ATOM 1583 N N . HIS A 1 203 ? 4.678 -0.785 -11.388 1.00 90.75 203 HIS A N 1
ATOM 1584 C CA . HIS A 1 203 ? 3.327 -0.727 -10.816 1.00 90.75 203 HIS A CA 1
ATOM 1585 C C . HIS A 1 203 ? 3.161 -1.413 -9.439 1.00 90.75 203 HIS A C 1
ATOM 1587 O O . HIS A 1 203 ? 2.233 -1.076 -8.709 1.00 90.75 203 HIS A O 1
ATOM 1593 N N . LEU A 1 204 ? 4.060 -2.323 -9.029 1.00 94.62 204 LEU A N 1
ATOM 1594 C CA . LEU A 1 204 ? 4.035 -2.943 -7.693 1.00 94.62 204 LEU A CA 1
ATOM 1595 C C . LEU A 1 204 ? 4.466 -1.989 -6.561 1.00 94.62 204 LEU A C 1
ATOM 1597 O O . LEU A 1 204 ? 4.426 -2.366 -5.384 1.00 94.62 204 LEU A O 1
ATOM 1601 N N . TRP A 1 205 ? 4.874 -0.756 -6.883 1.00 93.19 205 TRP A N 1
ATOM 1602 C CA . TRP A 1 205 ? 5.130 0.292 -5.892 1.00 93.19 205 TRP A CA 1
ATOM 1603 C C . TRP A 1 205 ? 3.880 0.596 -5.052 1.00 93.19 205 TRP A C 1
ATOM 1605 O O . TRP A 1 205 ? 3.978 0.690 -3.829 1.00 93.19 205 TRP A O 1
ATOM 1615 N N . SER A 1 206 ? 2.703 0.683 -5.682 1.00 92.38 206 SER A N 1
ATOM 1616 C CA . SER A 1 206 ? 1.451 1.022 -4.997 1.00 92.38 206 SER A CA 1
ATOM 1617 C C . SER A 1 206 ? 0.959 -0.140 -4.136 1.00 92.38 206 SER A C 1
ATOM 1619 O O . SER A 1 206 ? 0.565 0.072 -2.992 1.00 92.38 206 SER A O 1
ATOM 1621 N N . LEU A 1 207 ? 1.096 -1.378 -4.627 1.00 94.06 207 LEU A N 1
ATOM 1622 C CA . LEU A 1 207 ? 0.825 -2.585 -3.842 1.00 94.06 207 LEU A CA 1
ATOM 1623 C C . LEU A 1 207 ? 1.723 -2.662 -2.598 1.00 94.06 207 LEU A C 1
ATOM 1625 O O . LEU A 1 207 ? 1.258 -3.017 -1.521 1.00 94.06 207 LEU A O 1
ATOM 1629 N N . SER A 1 208 ? 3.003 -2.294 -2.725 1.00 95.31 208 SER A N 1
ATOM 1630 C CA . SER A 1 208 ? 3.927 -2.261 -1.583 1.00 95.31 208 SER A CA 1
ATOM 1631 C C . SER A 1 208 ? 3.444 -1.297 -0.495 1.00 95.31 208 SER A C 1
ATOM 1633 O O . SER A 1 208 ? 3.446 -1.646 0.683 1.00 95.31 208 SER A O 1
ATOM 1635 N N . ILE A 1 209 ? 2.975 -0.108 -0.882 1.00 94.25 209 ILE A N 1
ATOM 1636 C CA . ILE A 1 209 ? 2.408 0.876 0.051 1.00 94.25 209 ILE A CA 1
ATOM 1637 C C . ILE A 1 209 ? 1.098 0.366 0.666 1.00 94.25 209 ILE A C 1
ATOM 1639 O O . ILE A 1 209 ? 0.890 0.519 1.869 1.00 94.25 209 ILE A O 1
ATOM 1643 N N . GLU A 1 210 ? 0.233 -0.270 -0.128 1.00 93.75 210 GLU A N 1
ATOM 1644 C CA . GLU A 1 210 ? -1.026 -0.852 0.351 1.00 93.75 210 GLU A CA 1
ATOM 1645 C C . GLU A 1 210 ? -0.777 -1.897 1.454 1.00 93.75 210 GLU A C 1
ATOM 1647 O O . GLU A 1 210 ? -1.402 -1.844 2.514 1.00 93.75 210 GLU A O 1
ATOM 1652 N N . GLU A 1 211 ? 0.190 -2.797 1.263 1.00 94.31 211 GLU A N 1
ATOM 1653 C CA . GLU A 1 211 ? 0.524 -3.823 2.258 1.00 94.31 211 GLU A CA 1
ATOM 1654 C C . GLU A 1 211 ? 1.259 -3.258 3.481 1.00 94.31 211 GLU A C 1
ATOM 1656 O O . GLU A 1 211 ? 0.990 -3.680 4.608 1.00 94.31 211 GLU A O 1
ATOM 1661 N N . GLN A 1 212 ? 2.128 -2.255 3.304 1.00 95.38 212 GLN A N 1
ATOM 1662 C CA . GLN A 1 212 ? 2.722 -1.516 4.428 1.00 95.38 212 GLN A CA 1
ATOM 1663 C C . GLN A 1 212 ? 1.633 -0.865 5.289 1.00 95.38 212 GLN A C 1
ATOM 1665 O O . GLN A 1 212 ? 1.658 -0.965 6.520 1.00 95.38 212 GLN A O 1
ATOM 1670 N N . PHE A 1 213 ? 0.636 -0.250 4.649 1.00 94.25 213 PHE A N 1
ATOM 1671 C CA . PHE A 1 213 ? -0.536 0.281 5.331 1.00 94.25 213 PHE A CA 1
ATOM 1672 C C . PHE A 1 213 ? -1.303 -0.835 6.055 1.00 94.25 213 PHE A C 1
ATOM 1674 O O . PHE A 1 213 ? -1.617 -0.687 7.234 1.00 94.25 213 PHE A O 1
ATOM 1681 N N . TYR A 1 214 ? -1.539 -1.987 5.421 1.00 93.19 214 TYR A N 1
ATOM 1682 C CA . TYR A 1 214 ? -2.222 -3.117 6.062 1.00 93.19 214 TYR A CA 1
ATOM 1683 C C . TYR A 1 214 ? -1.463 -3.722 7.237 1.00 93.19 214 TYR A C 1
ATOM 1685 O O . TYR A 1 214 ? -2.111 -4.262 8.130 1.00 93.19 214 TYR A O 1
ATOM 1693 N N . LEU A 1 215 ? -0.137 -3.616 7.275 1.00 94.00 215 LEU A N 1
ATOM 1694 C CA . LEU A 1 215 ? 0.676 -4.066 8.401 1.00 94.00 215 LEU A CA 1
ATOM 1695 C C . LEU A 1 215 ? 0.611 -3.096 9.591 1.00 94.00 215 LEU A C 1
ATOM 1697 O O . LEU A 1 215 ? 0.488 -3.517 10.741 1.00 94.00 215 LEU A O 1
ATOM 1701 N N . LEU A 1 216 ? 0.692 -1.791 9.328 1.00 94.44 216 LEU A N 1
ATOM 1702 C CA . LEU A 1 216 ? 0.797 -0.772 10.378 1.00 94.44 216 LEU A CA 1
ATOM 1703 C C . LEU A 1 216 ? -0.566 -0.314 10.907 1.00 94.44 216 LEU A C 1
ATOM 1705 O O . LEU A 1 216 ? -0.734 -0.077 12.105 1.00 94.44 216 LEU A O 1
ATOM 1709 N N . TRP A 1 217 ? -1.561 -0.205 10.032 1.00 93.94 217 TRP A N 1
ATOM 1710 C CA . TRP A 1 217 ? -2.858 0.374 10.363 1.00 93.94 217 TRP A CA 1
ATOM 1711 C C . TRP A 1 217 ? -3.652 -0.396 11.431 1.00 93.94 217 TRP A C 1
ATOM 1713 O O . TRP A 1 217 ? -4.172 0.241 12.351 1.00 93.94 217 TRP A O 1
ATOM 1723 N N . PRO A 1 218 ? -3.723 -1.745 11.414 1.00 93.44 218 PRO A N 1
ATOM 1724 C CA . PRO A 1 218 ? -4.427 -2.482 12.458 1.00 93.44 218 PRO A CA 1
ATOM 1725 C C . PRO A 1 218 ? -3.785 -2.323 13.835 1.00 93.44 218 PRO A C 1
ATOM 1727 O O . PRO A 1 218 ? -4.500 -2.288 14.833 1.00 93.44 218 PRO A O 1
ATOM 1730 N N . LEU A 1 219 ? -2.454 -2.191 13.901 1.00 94.19 219 LEU A N 1
ATOM 1731 C CA . LEU A 1 219 ? -1.738 -1.925 15.151 1.00 94.19 219 LEU A CA 1
ATOM 1732 C C . LEU A 1 219 ? -2.115 -0.550 15.708 1.00 94.19 219 LEU A C 1
ATOM 1734 O O . LEU A 1 219 ? -2.408 -0.427 16.899 1.00 94.19 219 LEU A O 1
ATOM 1738 N N . LEU A 1 220 ? -2.168 0.463 14.838 1.00 91.69 220 LEU A N 1
ATOM 1739 C CA . LEU A 1 220 ? -2.573 1.813 15.211 1.00 91.69 220 LEU A CA 1
ATOM 1740 C C . LEU A 1 220 ? -4.023 1.852 15.710 1.00 91.69 220 LEU A C 1
ATOM 1742 O O . LEU A 1 220 ? -4.274 2.389 16.786 1.00 91.69 220 LEU A O 1
ATOM 1746 N N . LEU A 1 221 ? -4.971 1.263 14.974 1.00 91.12 221 LEU A N 1
ATOM 1747 C CA . LEU A 1 221 ? -6.382 1.250 15.377 1.00 91.12 221 LEU A CA 1
ATOM 1748 C C . LEU A 1 221 ? -6.613 0.458 16.662 1.00 91.12 221 LEU A C 1
ATOM 1750 O O . LEU A 1 221 ? -7.361 0.904 17.528 1.00 91.12 221 LEU A O 1
ATOM 1754 N N . TRP A 1 222 ? -5.943 -0.682 16.824 1.00 92.31 222 TRP A N 1
ATOM 1755 C CA . TRP A 1 222 ? -5.993 -1.451 18.064 1.00 92.31 222 TRP A CA 1
ATOM 1756 C C . TRP A 1 222 ? -5.453 -0.654 19.259 1.00 92.31 222 TRP A C 1
ATOM 1758 O O . TRP A 1 222 ? -6.033 -0.702 20.344 1.00 92.31 222 TRP A O 1
ATOM 1768 N N . TRP A 1 223 ? -4.372 0.111 19.070 1.00 90.81 223 TRP A N 1
ATOM 1769 C CA . TRP A 1 223 ? -3.840 1.000 20.104 1.00 90.81 223 TRP A CA 1
ATOM 1770 C C . TRP A 1 223 ? -4.798 2.159 20.408 1.00 90.81 223 TRP A C 1
ATOM 1772 O O . TRP A 1 223 ? -5.061 2.445 21.577 1.00 90.81 223 TRP A O 1
ATOM 1782 N N . LEU A 1 224 ? -5.376 2.784 19.377 1.00 88.38 224 LEU A N 1
ATOM 1783 C CA . LEU A 1 224 ? -6.353 3.863 19.531 1.00 88.38 224 LEU A CA 1
ATOM 1784 C C . LEU A 1 224 ? -7.625 3.394 20.246 1.00 88.38 224 LEU A C 1
ATOM 1786 O O . LEU A 1 224 ? -8.126 4.108 21.109 1.00 88.38 224 LEU A O 1
ATOM 1790 N N . ALA A 1 225 ? -8.107 2.183 19.960 1.00 87.00 225 ALA A N 1
ATOM 1791 C CA . ALA A 1 225 ? -9.283 1.603 20.609 1.00 87.00 225 ALA A CA 1
ATOM 1792 C C . ALA A 1 225 ? -9.099 1.382 22.123 1.00 87.00 225 ALA A C 1
ATOM 1794 O O . ALA A 1 225 ? -10.078 1.299 22.860 1.00 87.00 225 ALA A O 1
ATOM 1795 N N . ARG A 1 226 ? -7.854 1.328 22.620 1.00 85.88 226 ARG A N 1
ATOM 1796 C CA . ARG A 1 226 ? -7.557 1.261 24.063 1.00 85.88 226 ARG A CA 1
ATOM 1797 C C . ARG A 1 226 ? -7.623 2.616 24.764 1.00 85.88 226 ARG A C 1
ATOM 1799 O O . ARG A 1 226 ? -7.559 2.672 25.990 1.00 85.88 226 ARG A O 1
ATOM 1806 N N . LEU A 1 227 ? -7.724 3.717 24.024 1.00 85.12 227 LEU A N 1
ATOM 1807 C CA . LEU A 1 227 ? -7.915 5.035 24.614 1.00 85.12 227 LEU A CA 1
ATOM 1808 C C . LEU A 1 227 ? -9.372 5.150 25.070 1.00 85.12 227 LEU A C 1
ATOM 1810 O O . LEU A 1 227 ? -10.256 5.462 24.283 1.00 85.12 227 LEU A O 1
ATOM 1814 N N . GLU A 1 228 ? -9.614 4.975 26.366 1.00 68.19 228 GLU A N 1
ATOM 1815 C CA . GLU A 1 228 ? -10.951 4.978 26.992 1.00 68.19 228 GLU A CA 1
ATOM 1816 C C . GLU A 1 228 ? -11.743 6.300 26.855 1.00 68.19 228 GLU A C 1
ATOM 1818 O O . GLU A 1 228 ? -12.824 6.445 27.421 1.00 6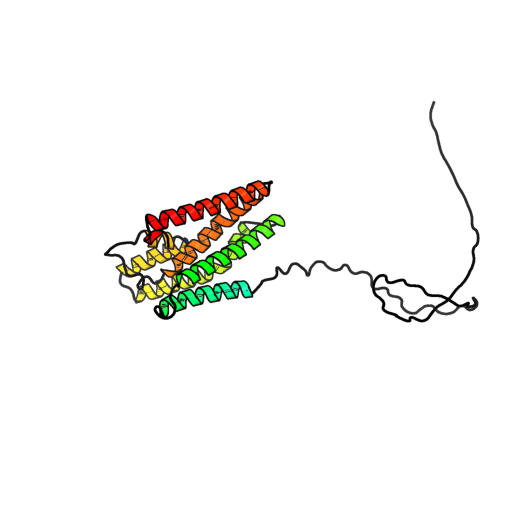8.19 228 GLU A O 1
ATOM 1823 N N . ARG A 1 229 ? -11.217 7.313 26.146 1.00 74.94 229 ARG A N 1
ATOM 1824 C CA . ARG A 1 229 ? -11.823 8.649 26.050 1.00 74.94 229 ARG A CA 1
ATOM 1825 C C . ARG A 1 229 ? -12.021 9.093 24.596 1.00 74.94 229 ARG A C 1
ATOM 1827 O O . ARG A 1 229 ? -11.058 9.592 24.000 1.00 74.94 229 ARG A O 1
ATOM 1834 N N . PRO A 1 230 ? -13.260 9.054 24.058 1.00 75.69 230 PRO A N 1
ATOM 1835 C CA . PRO A 1 230 ? -13.555 9.515 22.700 1.00 75.69 230 PRO A CA 1
ATOM 1836 C C . PRO A 1 230 ? -13.049 10.936 22.374 1.00 75.69 230 PRO A C 1
ATOM 1838 O O . PRO A 1 230 ? -12.476 11.105 21.296 1.00 75.69 230 PRO A O 1
ATOM 1841 N N . PRO A 1 231 ? -13.111 11.949 23.272 1.00 80.25 231 PRO A N 1
ATOM 1842 C CA . PRO A 1 231 ? -12.579 13.275 22.945 1.00 80.25 231 PRO A CA 1
ATOM 1843 C C . PRO A 1 231 ? -11.047 13.305 22.831 1.00 80.25 231 PRO A C 1
ATOM 1845 O O . PRO A 1 231 ? -10.501 14.153 22.131 1.00 80.25 231 PRO A O 1
ATOM 1848 N N . LYS A 1 232 ? -10.325 12.392 23.498 1.00 82.75 232 LYS A N 1
ATOM 1849 C CA . LYS A 1 232 ? -8.862 12.293 23.370 1.00 82.75 232 LYS A CA 1
ATOM 1850 C C . LYS A 1 232 ? -8.485 11.703 22.012 1.00 82.75 232 LYS A C 1
ATOM 1852 O O . LYS A 1 232 ? -7.598 12.236 21.353 1.00 82.75 232 LYS A O 1
ATOM 1857 N N . MET A 1 233 ? -9.191 10.659 21.581 1.00 82.12 233 MET A N 1
ATOM 1858 C CA . MET A 1 233 ? -9.009 10.048 20.262 1.00 82.12 233 MET A CA 1
ATOM 1859 C C . MET A 1 233 ? -9.284 11.053 19.136 1.00 82.12 233 MET A C 1
ATOM 1861 O O . MET A 1 233 ? -8.440 11.224 18.263 1.00 82.12 233 MET A O 1
ATOM 1865 N N . GLN A 1 234 ? -10.404 11.783 19.198 1.00 83.38 234 GLN A N 1
ATOM 1866 C CA . GLN A 1 234 ? -10.749 12.807 18.201 1.00 83.38 234 GLN A CA 1
ATOM 1867 C C . GLN A 1 234 ? -9.675 13.896 18.082 1.00 83.38 234 GLN A C 1
ATOM 1869 O O . GLN A 1 234 ? -9.318 14.280 16.973 1.00 83.38 234 GLN A O 1
ATOM 1874 N N . ARG A 1 235 ? -9.112 14.361 19.207 1.00 87.69 235 ARG A N 1
ATOM 1875 C CA . ARG A 1 235 ? -8.014 15.344 19.203 1.00 87.69 235 ARG A CA 1
ATOM 1876 C C . ARG A 1 235 ? -6.730 14.789 18.592 1.00 87.69 235 ARG A C 1
ATOM 1878 O O . ARG A 1 235 ? -6.057 15.518 17.876 1.00 87.69 235 ARG A O 1
ATOM 1885 N N . ILE A 1 236 ? -6.394 13.525 18.865 1.00 86.00 236 ILE A N 1
ATOM 1886 C CA . ILE A 1 236 ? -5.219 12.866 18.273 1.00 86.00 236 ILE A CA 1
ATOM 1887 C C . ILE A 1 236 ? -5.393 12.744 16.759 1.00 86.00 236 ILE A C 1
ATOM 1889 O O . ILE A 1 236 ? -4.494 13.128 16.021 1.00 86.00 236 ILE A O 1
ATOM 1893 N N . VAL A 1 237 ? -6.554 12.269 16.299 1.00 85.94 237 VAL A N 1
ATOM 1894 C CA . VAL A 1 237 ? -6.856 12.142 14.866 1.00 85.94 237 VAL A CA 1
ATOM 1895 C C . VAL A 1 237 ? -6.819 13.509 14.188 1.00 85.94 237 VAL A C 1
ATOM 1897 O O . VAL A 1 237 ? -6.125 13.665 13.192 1.00 85.94 237 VAL A O 1
ATOM 1900 N N . LEU A 1 238 ? -7.479 14.521 14.759 1.00 89.44 238 LEU A N 1
ATOM 1901 C CA . LEU A 1 238 ? -7.457 15.880 14.216 1.00 89.44 238 LEU A CA 1
ATOM 1902 C C . LEU A 1 238 ? -6.033 16.449 14.167 1.00 89.44 238 LEU A C 1
ATOM 1904 O O . LEU A 1 238 ? -5.640 17.024 13.159 1.00 89.44 238 LEU A O 1
ATOM 1908 N N . GLY A 1 239 ? -5.252 16.259 15.233 1.00 92.12 239 GLY A N 1
ATOM 1909 C CA . GLY A 1 239 ? -3.856 16.684 15.287 1.00 92.12 239 GLY A CA 1
ATOM 1910 C C . GLY A 1 239 ? -2.998 16.010 14.216 1.00 92.12 239 GLY A C 1
ATOM 1911 O O . GLY A 1 239 ? -2.243 16.696 13.535 1.00 92.12 239 GLY A O 1
ATOM 1912 N N . LEU A 1 240 ? -3.153 14.697 14.018 1.00 88.81 240 LEU A N 1
ATOM 1913 C CA . LEU A 1 240 ? -2.458 13.945 12.968 1.00 88.81 240 LEU A CA 1
ATOM 1914 C C . LEU A 1 240 ? -2.860 14.416 11.567 1.00 88.81 240 LEU A C 1
ATOM 1916 O O . LEU A 1 240 ? -1.984 14.619 10.732 1.00 88.81 240 LEU A O 1
ATOM 1920 N N . THR A 1 241 ? -4.151 14.644 11.316 1.00 88.69 241 THR A N 1
ATOM 1921 C CA . THR A 1 241 ? -4.637 15.147 10.024 1.00 88.69 241 THR A CA 1
ATOM 1922 C C . THR A 1 241 ? -4.091 16.540 9.730 1.00 88.69 241 THR A C 1
ATOM 1924 O O . THR A 1 241 ? -3.586 16.780 8.637 1.00 88.69 241 THR A O 1
ATOM 1927 N N . LEU A 1 242 ? -4.140 17.455 10.703 1.00 93.38 242 LEU A N 1
ATOM 1928 C CA . LEU A 1 242 ? -3.607 18.809 10.539 1.00 93.38 242 LEU A CA 1
ATOM 1929 C C . LEU A 1 242 ? -2.087 18.800 10.350 1.00 93.38 242 LEU A C 1
ATOM 1931 O O . LEU A 1 242 ? -1.580 19.527 9.501 1.00 93.38 242 LEU A O 1
ATOM 1935 N N . ALA A 1 243 ? -1.365 17.959 11.095 1.00 92.12 243 ALA A N 1
ATOM 1936 C CA . ALA A 1 243 ? 0.078 17.803 10.941 1.00 92.12 243 ALA A CA 1
ATOM 1937 C C . ALA A 1 243 ? 0.445 17.222 9.567 1.00 92.12 243 ALA A C 1
ATOM 1939 O O . ALA A 1 243 ? 1.356 17.729 8.921 1.00 92.12 243 ALA A O 1
ATOM 1940 N N . SER A 1 244 ? -0.284 16.205 9.098 1.00 87.94 244 SER A N 1
ATOM 1941 C CA . SER A 1 244 ? -0.096 15.613 7.768 1.00 87.94 244 SER A CA 1
ATOM 1942 C C . SER A 1 244 ? -0.389 16.620 6.656 1.00 87.94 244 SER A C 1
ATOM 1944 O O . SER A 1 244 ? 0.414 16.759 5.736 1.00 87.94 244 SER A O 1
ATOM 1946 N N . PHE A 1 245 ? -1.479 17.383 6.772 1.00 89.06 245 PHE A N 1
ATOM 1947 C CA . PHE A 1 245 ? -1.817 18.444 5.826 1.00 89.06 245 PHE A CA 1
ATOM 1948 C C . PHE A 1 245 ? -0.750 19.545 5.797 1.00 89.06 245 PHE A C 1
ATOM 1950 O O . PHE A 1 245 ? -0.295 19.935 4.725 1.00 89.06 245 PHE A O 1
ATOM 1957 N N . ALA A 1 246 ? -0.303 20.013 6.967 1.00 90.69 246 ALA A N 1
ATOM 1958 C CA . ALA A 1 246 ? 0.751 21.018 7.066 1.00 90.69 246 ALA A CA 1
ATOM 1959 C C . ALA A 1 246 ? 2.079 20.511 6.483 1.00 90.69 246 ALA A C 1
ATOM 1961 O O . ALA A 1 246 ? 2.738 21.242 5.748 1.00 90.69 246 ALA A O 1
ATOM 1962 N N . ALA A 1 247 ? 2.453 19.258 6.763 1.00 87.31 247 ALA A N 1
ATOM 1963 C CA . ALA A 1 247 ? 3.642 18.636 6.193 1.00 87.31 247 ALA A CA 1
ATOM 1964 C C . ALA A 1 247 ? 3.555 18.557 4.663 1.00 87.31 247 ALA A C 1
ATOM 1966 O O . ALA A 1 247 ? 4.478 19.004 3.994 1.00 87.31 247 ALA A O 1
ATOM 1967 N N . CYS A 1 248 ? 2.432 18.084 4.112 1.00 83.69 248 CYS A N 1
ATOM 1968 C CA . CYS A 1 248 ? 2.199 18.028 2.667 1.00 83.69 248 CYS A CA 1
ATOM 1969 C C . CYS A 1 248 ? 2.292 19.420 2.016 1.00 83.69 248 CYS A C 1
ATOM 1971 O O . CYS A 1 248 ? 3.005 19.607 1.026 1.00 83.69 248 CYS A O 1
ATOM 1973 N N . ALA A 1 249 ? 1.661 20.430 2.626 1.00 86.50 249 ALA A N 1
ATOM 1974 C CA . ALA A 1 249 ? 1.737 21.809 2.157 1.00 86.50 249 ALA A CA 1
ATOM 1975 C C . ALA A 1 249 ? 3.188 22.323 2.141 1.00 86.50 249 ALA A C 1
ATOM 1977 O O . ALA A 1 249 ? 3.641 22.840 1.126 1.00 86.50 249 ALA A O 1
ATOM 1978 N N . LEU A 1 250 ? 3.950 22.126 3.223 1.00 87.19 250 LEU A N 1
ATOM 1979 C CA . LEU A 1 250 ? 5.358 22.542 3.312 1.00 87.19 250 LEU A CA 1
ATOM 1980 C C . LEU A 1 250 ? 6.270 21.779 2.337 1.00 87.19 250 LEU A C 1
ATOM 1982 O O . LEU A 1 250 ? 7.199 22.350 1.759 1.00 87.19 250 LEU A O 1
ATOM 1986 N N . GLN A 1 251 ? 6.013 20.488 2.140 1.00 80.75 251 GLN A N 1
ATOM 1987 C CA . GLN A 1 251 ? 6.814 19.622 1.281 1.00 80.75 251 GLN A CA 1
ATOM 1988 C C . GLN A 1 251 ? 6.592 19.938 -0.201 1.00 80.75 251 GLN A C 1
ATOM 1990 O O . GLN A 1 251 ? 7.545 19.915 -0.974 1.00 80.75 251 GLN A O 1
ATOM 1995 N N . THR A 1 252 ? 5.384 20.371 -0.572 1.00 81.00 252 THR A N 1
ATOM 1996 C CA . THR A 1 252 ? 5.077 20.880 -1.919 1.00 81.00 252 THR A CA 1
ATOM 1997 C C . THR A 1 252 ? 5.948 22.087 -2.286 1.00 81.00 252 THR A C 1
ATOM 1999 O O . THR A 1 252 ? 6.384 22.207 -3.430 1.00 81.00 252 THR A O 1
ATOM 2002 N N . PHE A 1 253 ? 6.264 22.959 -1.320 1.00 77.12 253 PHE A N 1
ATOM 2003 C CA . PHE A 1 253 ? 7.114 24.133 -1.558 1.00 77.12 253 PHE A CA 1
ATOM 2004 C C . PHE A 1 253 ? 8.616 23.822 -1.574 1.00 77.12 253 PHE A C 1
ATOM 2006 O O . PHE A 1 253 ? 9.372 24.526 -2.238 1.00 77.12 253 PHE A O 1
ATOM 2013 N N . THR A 1 254 ? 9.067 22.802 -0.840 1.00 76.06 254 THR A N 1
ATOM 2014 C CA . THR A 1 254 ? 10.503 22.501 -0.670 1.00 76.06 254 THR A CA 1
ATOM 2015 C C . THR A 1 254 ? 11.007 21.403 -1.607 1.00 76.06 254 THR A C 1
ATOM 2017 O O . THR A 1 254 ? 12.136 21.475 -2.087 1.00 76.06 254 THR A O 1
ATOM 2020 N N . HIS A 1 255 ? 10.171 20.409 -1.910 1.00 66.00 255 HIS A N 1
ATOM 2021 C CA . HIS A 1 255 ? 10.507 19.246 -2.728 1.00 66.00 255 HIS A CA 1
ATOM 2022 C C . HIS A 1 255 ? 9.305 18.820 -3.586 1.00 66.00 255 HIS A C 1
ATOM 2024 O O . HIS A 1 255 ? 8.711 17.772 -3.323 1.00 66.00 255 HIS A O 1
ATOM 2030 N N . PRO A 1 256 ? 8.957 19.581 -4.642 1.00 62.31 256 PRO A N 1
ATOM 2031 C CA . PRO A 1 256 ? 7.756 19.324 -5.434 1.00 62.31 256 PRO A CA 1
ATOM 2032 C C . PRO A 1 256 ? 7.720 17.898 -5.995 1.00 62.31 256 PRO A C 1
ATOM 2034 O O . PRO A 1 256 ? 6.680 17.271 -5.958 1.00 62.31 256 PRO A O 1
ATOM 2037 N N . VAL A 1 257 ? 8.850 17.320 -6.412 1.00 59.31 257 VAL A N 1
ATOM 2038 C CA . VAL A 1 257 ? 8.895 15.956 -6.985 1.00 59.31 257 VAL A CA 1
ATOM 2039 C C . VAL A 1 257 ? 8.671 14.842 -5.943 1.00 59.31 257 VAL A C 1
ATOM 2041 O O . VAL A 1 257 ? 8.363 13.718 -6.313 1.00 59.31 257 VAL A O 1
ATOM 2044 N N . GLY A 1 258 ? 8.860 15.116 -4.648 1.00 54.41 258 GLY A N 1
ATOM 2045 C CA . GLY A 1 258 ? 8.638 14.139 -3.571 1.00 54.41 258 GLY A CA 1
ATOM 2046 C C . GLY A 1 258 ? 7.318 14.319 -2.821 1.00 54.41 258 GLY A C 1
ATOM 2047 O O . GLY A 1 258 ? 7.019 13.513 -1.946 1.00 54.41 258 GLY A O 1
ATOM 2048 N N . ALA A 1 259 ? 6.581 15.393 -3.113 1.00 50.94 259 ALA A N 1
ATOM 2049 C CA . ALA A 1 259 ? 5.302 15.705 -2.482 1.00 50.94 259 ALA A CA 1
ATOM 2050 C C . ALA A 1 259 ? 4.102 15.040 -3.184 1.00 50.94 259 ALA A C 1
ATOM 2052 O O . ALA A 1 259 ? 3.025 14.994 -2.592 1.00 50.94 259 ALA A O 1
ATOM 2053 N N . TYR A 1 260 ? 4.297 14.544 -4.412 1.00 48.69 260 TYR A N 1
ATOM 2054 C CA . TYR A 1 260 ? 3.309 13.808 -5.207 1.00 48.69 260 TYR A CA 1
ATOM 2055 C C . TYR A 1 260 ? 3.607 12.307 -5.221 1.00 48.69 260 TYR A C 1
ATOM 2057 O O . TYR A 1 260 ? 4.807 11.943 -5.180 1.00 48.69 260 TYR A O 1
#

Radius of gyration: 36.15 Å; chains: 1; bounding box: 99×59×100 Å

pLDDT: mean 74.25, std 23.54, range [28.86, 97.88]